Protein AF-A0A0C2Z797-F1 (afdb_monomer)

Secondary structure (DSSP, 8-state):
-----TTS--HHHHHHHHHHHHHHHHSTTHHHHHHHS-HHHHHHHHHHHHHHHHHHHHHHHHHHHHHHHHHHSPTT---SSPPPTT-GGG-GGGSHHHHHHHSBTTS-GGG-HHHHTTSSPPPTTS-BGGGBGGG---SS-TTSSBT--HHHHHHHIIIII-GGGGTSS---SS--HHHHTT--S--HHHHHHHHHHHHHHHSS--S--TT-TTT-HHHHHHHHHHHHH-STTHHHHHHHHHHHHHHH-TTTS------GGGSHHHHHHHHHHHHHHHHHHHS--

Mean predicted aligned error: 11.19 Å

Structure (mmCIF, N/CA/C/O backbone):
data_AF-A0A0C2Z797-F1
#
_entry.id   AF-A0A0C2Z797-F1
#
loop_
_atom_site.group_PDB
_atom_site.id
_atom_site.type_symbol
_atom_site.label_atom_id
_atom_site.label_alt_id
_atom_site.label_comp_id
_atom_site.label_asym_id
_atom_site.label_entity_id
_atom_site.label_seq_id
_atom_site.pdbx_PDB_ins_code
_atom_site.Cartn_x
_atom_site.Cartn_y
_atom_site.Cartn_z
_atom_site.occupancy
_atom_site.B_iso_or_equiv
_atom_site.auth_seq_id
_atom_site.auth_comp_id
_atom_site.auth_asym_id
_atom_site.auth_atom_id
_atom_site.pdbx_PDB_model_num
ATOM 1 N N . MET A 1 1 ? -29.830 16.946 15.073 1.00 46.41 1 MET A N 1
ATOM 2 C CA . MET A 1 1 ? -29.785 15.844 14.100 1.00 46.41 1 MET A CA 1
ATOM 3 C C . MET A 1 1 ? -30.522 16.341 12.873 1.00 46.41 1 MET A C 1
ATOM 5 O O . MET A 1 1 ? -31.741 16.266 12.821 1.00 46.41 1 MET A O 1
ATOM 9 N N . ALA A 1 2 ? -29.804 17.061 12.018 1.00 40.09 2 ALA A N 1
ATOM 10 C CA . ALA A 1 2 ? -30.310 17.389 10.697 1.00 40.09 2 ALA A CA 1
ATOM 11 C C . ALA A 1 2 ? -29.909 16.210 9.813 1.00 40.09 2 ALA A C 1
ATOM 13 O O . ALA A 1 2 ? -28.739 15.827 9.855 1.00 40.09 2 ALA A O 1
ATOM 14 N N . ASP A 1 3 ? -30.875 15.630 9.101 1.00 45.12 3 ASP A N 1
ATOM 15 C CA . ASP A 1 3 ? -30.611 14.851 7.893 1.00 45.12 3 ASP A CA 1
ATOM 16 C C . ASP A 1 3 ? -29.725 15.721 7.003 1.00 45.12 3 ASP A C 1
ATOM 18 O O . ASP A 1 3 ? -30.188 16.692 6.398 1.00 45.12 3 ASP A O 1
ATOM 22 N N . VAL A 1 4 ? -28.425 15.442 7.006 1.00 48.28 4 VAL A N 1
ATOM 23 C CA . VAL A 1 4 ? -27.585 15.840 5.889 1.00 48.28 4 VAL A CA 1
ATOM 24 C C . VAL A 1 4 ? -27.982 14.871 4.795 1.00 48.28 4 VAL A C 1
ATOM 26 O O . VAL A 1 4 ? -27.775 13.672 4.937 1.00 48.28 4 VAL A O 1
ATOM 29 N N . ASP A 1 5 ? -28.653 15.420 3.792 1.00 46.09 5 ASP A N 1
ATOM 30 C CA . ASP A 1 5 ? -29.079 14.772 2.559 1.00 46.09 5 ASP A CA 1
ATOM 31 C C . ASP A 1 5 ? -27.966 13.831 2.062 1.00 46.09 5 ASP A C 1
ATOM 33 O O . ASP A 1 5 ? -26.945 14.278 1.535 1.00 46.09 5 ASP A O 1
ATOM 37 N N . GLU A 1 6 ? -28.121 12.529 2.320 1.00 50.94 6 GLU A N 1
ATOM 38 C CA . GLU A 1 6 ? -27.112 11.489 2.051 1.00 50.94 6 GLU A CA 1
ATOM 39 C C . GLU A 1 6 ? -26.766 11.430 0.543 1.00 50.94 6 GLU A C 1
ATOM 41 O O . GLU A 1 6 ? -25.690 10.973 0.155 1.00 50.94 6 GLU A O 1
ATOM 46 N N . ASP A 1 7 ? -27.642 12.005 -0.291 1.00 55.50 7 ASP A N 1
ATOM 47 C CA . ASP A 1 7 ? -27.540 12.144 -1.747 1.00 55.50 7 ASP A CA 1
ATOM 48 C C . ASP A 1 7 ? -26.705 13.353 -2.238 1.00 55.50 7 ASP A C 1
ATOM 50 O O . ASP A 1 7 ? -26.481 13.484 -3.444 1.00 55.50 7 ASP A O 1
ATOM 54 N N . LEU A 1 8 ? -26.211 14.236 -1.354 1.00 60.31 8 LEU A N 1
ATOM 55 C CA . LEU A 1 8 ? -25.386 15.406 -1.733 1.00 60.31 8 LEU A CA 1
ATOM 56 C C . LEU A 1 8 ? -23.917 15.331 -1.289 1.00 60.31 8 LEU A C 1
ATOM 58 O O . LEU A 1 8 ? -23.136 16.219 -1.640 1.00 60.31 8 LEU A O 1
ATOM 62 N N . ALA A 1 9 ? -23.523 14.297 -0.544 1.00 71.12 9 ALA A N 1
ATOM 63 C CA . ALA A 1 9 ? -22.142 14.135 -0.100 1.00 71.12 9 ALA A CA 1
ATOM 64 C C . ALA A 1 9 ? -21.212 13.797 -1.278 1.00 71.12 9 ALA A C 1
ATOM 66 O O . ALA A 1 9 ? -21.486 12.912 -2.092 1.00 71.12 9 ALA A O 1
ATOM 67 N N . THR A 1 10 ? -20.075 14.484 -1.357 1.00 84.44 10 THR A N 1
ATOM 68 C CA . THR A 1 10 ? -19.009 14.150 -2.304 1.00 84.44 10 THR A CA 1
ATOM 69 C C . THR A 1 10 ? -18.420 12.770 -1.992 1.00 84.44 10 THR A C 1
ATOM 71 O O . THR A 1 10 ? -18.454 12.297 -0.855 1.00 84.44 10 THR A O 1
ATOM 74 N N . ALA A 1 11 ? -17.809 12.119 -2.988 1.00 79.44 11 ALA A N 1
ATOM 75 C CA . ALA A 1 11 ? -17.151 10.823 -2.785 1.00 79.44 11 ALA A CA 1
ATOM 76 C C . ALA A 1 11 ? -16.067 10.870 -1.685 1.00 79.44 11 ALA A C 1
ATOM 78 O O . ALA A 1 11 ? -15.845 9.882 -0.985 1.00 79.44 11 ALA A O 1
ATOM 79 N N . THR A 1 12 ? -15.411 12.022 -1.513 1.00 79.12 12 THR A N 1
ATOM 80 C CA . THR A 1 12 ? -14.436 12.251 -0.440 1.00 79.12 12 THR A CA 1
ATOM 81 C C . THR A 1 12 ? -15.107 12.269 0.928 1.00 79.12 12 THR A C 1
ATOM 83 O O . THR A 1 12 ? -14.683 11.529 1.809 1.00 79.12 12 THR A O 1
ATOM 86 N N . GLU A 1 13 ? -16.191 13.029 1.096 1.00 84.75 13 GLU A N 1
ATOM 87 C CA . GLU A 1 13 ? -16.933 13.094 2.365 1.00 84.75 13 GLU A CA 1
ATOM 88 C C . GLU A 1 13 ? -17.503 11.726 2.757 1.00 84.75 13 GLU A C 1
ATOM 90 O O . GLU A 1 13 ? -17.456 11.349 3.924 1.00 84.75 13 GLU A O 1
ATOM 95 N N . GLN A 1 14 ? -17.969 10.932 1.787 1.00 84.81 14 GLN A N 1
ATOM 96 C CA . GLN A 1 14 ? -18.425 9.560 2.036 1.00 84.81 14 GLN A CA 1
ATOM 97 C C . GLN A 1 14 ? -17.289 8.656 2.543 1.00 84.81 14 GLN A C 1
ATOM 99 O O . GLN A 1 14 ? -17.481 7.894 3.494 1.00 84.81 14 GLN A O 1
ATOM 104 N N . LYS A 1 15 ? -16.092 8.751 1.944 1.00 81.81 15 LYS A N 1
ATOM 105 C CA . LYS A 1 15 ? -14.901 8.013 2.401 1.00 81.81 15 LYS A CA 1
ATOM 106 C C . LYS A 1 15 ? -14.472 8.457 3.803 1.00 81.81 15 LYS A C 1
ATOM 108 O O . LYS A 1 15 ? -14.220 7.609 4.657 1.00 81.81 15 LYS A O 1
ATOM 113 N N . GLU A 1 16 ? -14.418 9.761 4.061 1.00 87.12 16 GLU A N 1
ATOM 114 C CA . GLU A 1 16 ? -14.073 10.316 5.375 1.00 87.12 16 GLU A CA 1
ATOM 115 C C . GLU A 1 16 ? -15.082 9.899 6.450 1.00 87.12 16 GLU A C 1
ATOM 117 O O . GLU A 1 16 ? -14.686 9.493 7.543 1.00 87.12 16 GLU A O 1
ATOM 122 N N . TYR A 1 17 ? -16.376 9.910 6.126 1.00 87.94 17 TYR A N 1
ATOM 123 C CA . TYR A 1 17 ? -17.440 9.459 7.019 1.00 87.94 17 TYR A CA 1
ATOM 124 C C . TYR A 1 17 ? -17.333 7.965 7.347 1.00 87.94 17 TYR A C 1
ATOM 126 O O . TYR A 1 17 ? -17.492 7.575 8.504 1.00 87.94 17 TYR A O 1
ATOM 134 N N . ALA A 1 18 ? -17.000 7.125 6.362 1.00 88.44 18 ALA A N 1
ATOM 135 C CA . ALA A 1 18 ? -16.754 5.703 6.591 1.00 88.44 18 ALA A CA 1
ATOM 136 C C . ALA A 1 18 ? -15.556 5.478 7.531 1.00 88.44 18 ALA A C 1
ATOM 138 O O . ALA A 1 18 ? -15.654 4.710 8.487 1.00 88.44 18 ALA A O 1
ATOM 139 N N . VAL A 1 19 ? -14.445 6.195 7.317 1.00 88.56 19 VAL A N 1
ATOM 140 C CA . VAL A 1 19 ? -13.272 6.142 8.210 1.00 88.56 19 VAL A CA 1
ATOM 141 C C . VAL A 1 19 ? -13.625 6.632 9.616 1.00 88.56 19 VAL A C 1
ATOM 143 O O . VAL A 1 19 ? -13.210 6.021 10.602 1.00 88.56 19 VAL A O 1
ATOM 146 N N . PHE A 1 20 ? -14.408 7.705 9.727 1.00 90.31 20 PHE A N 1
ATOM 147 C CA . PHE A 1 20 ? -14.880 8.228 11.005 1.00 90.31 20 PHE A CA 1
ATOM 148 C C . PHE A 1 20 ? -15.710 7.192 11.771 1.00 90.31 20 PHE A C 1
ATOM 150 O O . PHE A 1 20 ? -15.456 6.958 12.951 1.00 90.31 20 PHE A O 1
ATOM 157 N N . HIS A 1 21 ? -16.637 6.505 11.101 1.00 90.50 21 HIS A N 1
ATOM 158 C CA . HIS A 1 21 ? -17.413 5.422 11.710 1.00 90.50 21 HIS A CA 1
ATOM 159 C C . HIS A 1 21 ? -16.544 4.266 12.192 1.00 90.50 21 HIS A C 1
ATOM 161 O O . HIS A 1 21 ? -16.739 3.776 13.304 1.00 90.50 21 HIS A O 1
ATOM 167 N N . GLU A 1 22 ? -15.554 3.843 11.411 1.00 90.06 22 GLU A N 1
ATOM 168 C CA . GLU A 1 22 ? -14.602 2.818 11.853 1.00 90.06 22 GLU A CA 1
ATOM 169 C C . GLU A 1 22 ? -13.815 3.271 13.098 1.00 90.06 22 GLU A C 1
ATOM 171 O O . GLU A 1 22 ? -13.616 2.490 14.030 1.00 90.06 22 GLU A O 1
ATOM 176 N N . LEU A 1 23 ? -13.427 4.550 13.182 1.00 90.06 23 LEU A N 1
ATOM 177 C CA . LEU A 1 23 ? -12.781 5.109 14.377 1.00 90.06 23 LEU A CA 1
ATOM 178 C C . LEU A 1 23 ? -13.689 5.059 15.611 1.00 90.06 23 LEU A C 1
ATOM 180 O O . LEU A 1 23 ? -13.212 4.709 16.694 1.00 90.06 23 LEU A O 1
ATOM 184 N N . LEU A 1 24 ? -14.983 5.361 15.461 1.00 91.56 24 LEU A N 1
ATOM 185 C CA . LEU A 1 24 ? -15.955 5.258 16.554 1.00 91.56 24 LEU A CA 1
ATOM 186 C C . LEU A 1 24 ? -16.106 3.814 17.053 1.00 91.56 24 LEU A C 1
ATOM 188 O O . LEU A 1 24 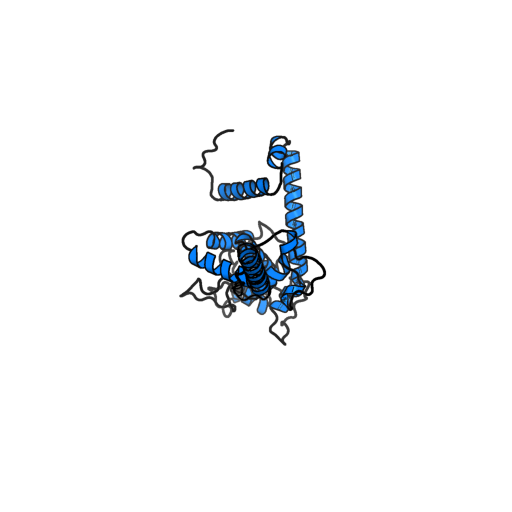? -16.171 3.588 18.262 1.00 91.56 24 LEU A O 1
ATOM 192 N N . HIS A 1 25 ? -16.106 2.834 16.145 1.00 89.50 25 HIS A N 1
ATOM 193 C CA . HIS A 1 25 ? -16.149 1.416 16.512 1.00 89.50 25 HIS A CA 1
ATOM 194 C C . HIS A 1 25 ? -14.871 0.958 17.227 1.00 89.50 25 HIS A C 1
ATOM 196 O O . HIS A 1 25 ? -14.938 0.172 18.174 1.00 89.50 25 HIS A O 1
ATOM 202 N N . MET A 1 26 ? -13.705 1.446 16.796 1.00 87.56 26 MET A N 1
ATOM 203 C CA . MET A 1 26 ? -12.414 1.074 17.380 1.00 87.56 26 MET A CA 1
ATOM 204 C C . MET A 1 26 ? -12.147 1.715 18.747 1.00 87.56 26 MET A C 1
ATOM 206 O O . MET A 1 26 ? -11.407 1.136 19.545 1.00 87.56 26 MET A O 1
ATOM 210 N N . ILE A 1 27 ? -12.705 2.899 19.023 1.00 89.25 27 ILE A N 1
ATOM 211 C CA . ILE A 1 27 ? -12.429 3.676 20.238 1.00 89.25 27 ILE A CA 1
ATOM 212 C C . ILE A 1 27 ? -13.723 3.820 21.059 1.00 89.25 27 ILE A C 1
ATOM 214 O O . ILE A 1 27 ? -14.493 4.763 20.856 1.00 89.25 27 ILE A O 1
ATOM 218 N N . PRO A 1 28 ? -13.970 2.916 22.030 1.00 90.38 28 PRO A N 1
ATOM 219 C CA . PRO A 1 28 ? -15.170 2.964 22.856 1.00 90.38 28 PRO A CA 1
ATOM 220 C C . PRO A 1 28 ? -15.334 4.311 23.566 1.00 90.38 28 PRO A C 1
ATOM 222 O O . PRO A 1 28 ? -14.430 4.778 24.257 1.00 90.38 28 PRO A O 1
ATOM 225 N N . GLY A 1 29 ? -16.513 4.919 23.422 1.00 89.31 29 GLY A N 1
ATOM 226 C CA . GLY A 1 29 ? -16.842 6.201 24.049 1.00 89.31 29 GLY A CA 1
ATOM 227 C C . GLY A 1 29 ? -16.330 7.437 23.306 1.00 89.31 29 GLY A C 1
ATOM 228 O O . GLY A 1 29 ? -16.619 8.545 23.755 1.00 89.31 29 GLY A O 1
ATOM 229 N N . LEU A 1 30 ? -15.637 7.278 22.169 1.00 91.31 30 LEU A N 1
ATOM 230 C CA . LEU A 1 30 ? -15.170 8.406 21.357 1.00 91.31 30 LEU A CA 1
ATOM 231 C C . LEU A 1 30 ? -16.328 9.297 20.901 1.00 91.31 30 LEU A C 1
ATOM 233 O O . LEU A 1 30 ? -16.229 10.511 21.012 1.00 91.31 30 LEU A O 1
ATOM 237 N N . GLU A 1 31 ? -17.441 8.710 20.460 1.00 91.56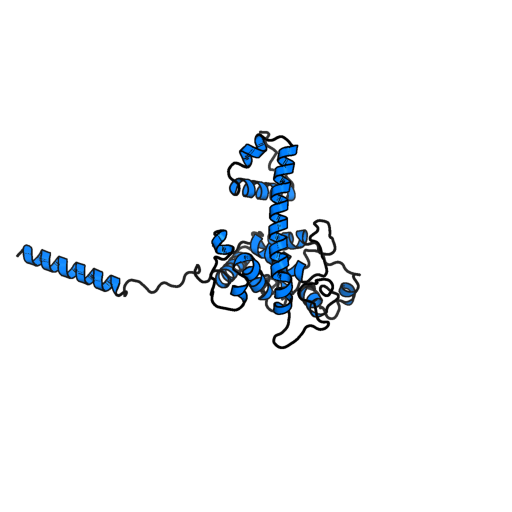 31 GLU A N 1
ATOM 238 C CA . GLU A 1 31 ? -18.614 9.465 20.005 1.00 91.56 31 GLU A CA 1
ATOM 239 C C . GLU A 1 31 ? -19.172 10.368 21.112 1.00 91.56 31 GLU A C 1
ATOM 241 O O . GLU A 1 31 ? -19.315 11.575 20.932 1.00 91.56 31 GLU A O 1
ATOM 246 N N . ALA A 1 32 ? -19.423 9.798 22.295 1.00 90.44 32 ALA A N 1
ATOM 247 C CA . ALA A 1 32 ? -19.921 10.549 23.444 1.00 90.44 32 ALA A CA 1
ATOM 248 C C . ALA A 1 32 ? -18.936 11.643 23.881 1.00 90.44 32 ALA A C 1
ATOM 250 O O . ALA A 1 32 ? -19.356 12.720 24.304 1.00 90.44 32 ALA A O 1
ATOM 251 N N . TRP A 1 33 ? -17.633 11.375 23.760 1.00 88.50 33 TRP A N 1
ATOM 252 C CA . TRP A 1 33 ? -16.598 12.348 24.074 1.00 88.50 33 TRP A CA 1
ATOM 253 C C . TRP A 1 33 ? -16.607 13.510 23.079 1.00 88.50 33 TRP A C 1
ATOM 255 O O . TRP A 1 33 ? -16.701 14.654 23.506 1.00 88.50 33 TRP A O 1
ATOM 265 N N . LEU A 1 34 ? -16.624 13.228 21.773 1.00 91.94 34 LEU A N 1
ATOM 266 C CA . LEU A 1 34 ? -16.689 14.244 20.719 1.00 91.94 34 LEU A CA 1
ATOM 267 C C . LEU A 1 34 ? -17.944 15.115 20.842 1.00 91.94 34 LEU A C 1
ATOM 269 O O . LEU A 1 34 ? -17.850 16.337 20.782 1.00 91.94 34 LEU A O 1
ATOM 273 N N . MET A 1 35 ? -19.104 14.501 21.087 1.00 90.25 35 MET A N 1
ATOM 274 C CA . MET A 1 35 ? -20.382 15.210 21.216 1.00 90.25 35 MET A CA 1
ATOM 275 C C . MET A 1 35 ? -20.473 16.079 22.481 1.00 90.25 35 MET A C 1
ATOM 277 O O . MET A 1 35 ? -21.253 17.030 22.516 1.00 90.25 35 MET A O 1
ATOM 281 N N . GLY A 1 36 ? -19.706 15.751 23.525 1.00 89.25 36 GLY A N 1
ATOM 282 C CA . GLY A 1 36 ? -19.632 16.514 24.776 1.00 89.25 36 GLY A CA 1
ATOM 283 C C . GLY A 1 36 ? -18.455 17.493 24.859 1.00 89.25 36 GLY A C 1
ATOM 284 O O . GLY A 1 36 ? -18.345 18.222 25.848 1.00 89.25 36 GLY A O 1
ATOM 285 N N . SER A 1 37 ? -17.569 17.503 23.862 1.00 89.75 37 SER A N 1
ATOM 286 C CA . SER A 1 37 ? -16.327 18.275 23.856 1.00 89.75 37 SER A CA 1
ATOM 287 C C . SER A 1 37 ? -16.480 19.644 23.188 1.00 89.75 37 SER A C 1
ATOM 289 O O . SER A 1 37 ? -17.294 19.854 22.295 1.00 89.75 37 SER A O 1
ATOM 291 N N . LEU A 1 38 ? -15.651 20.596 23.623 1.00 90.00 38 LEU A N 1
ATOM 292 C CA . LEU A 1 38 ? -15.450 21.869 22.925 1.00 90.00 38 LEU A CA 1
ATOM 293 C C . LEU A 1 38 ? -14.568 21.662 21.685 1.00 90.00 38 LEU A C 1
ATOM 295 O O . LEU A 1 38 ? -13.773 20.725 21.647 1.00 90.00 38 LEU A O 1
ATOM 299 N N . GLU A 1 39 ? -14.638 22.580 20.721 1.00 88.94 39 GLU A N 1
ATOM 300 C CA . GLU A 1 39 ? -13.865 22.520 19.468 1.00 88.94 39 GLU A CA 1
ATOM 301 C C . GLU A 1 39 ? -12.356 22.313 19.702 1.00 88.94 39 GLU A C 1
ATOM 303 O O . GLU A 1 39 ? -11.751 21.428 19.105 1.00 88.94 39 GLU A O 1
ATOM 308 N N . GLU A 1 40 ? -11.760 23.027 20.663 1.00 90.50 40 GLU A N 1
ATOM 309 C CA . GLU A 1 40 ? -10.344 22.860 21.035 1.00 90.50 40 GLU A CA 1
ATOM 310 C C . GLU A 1 40 ? -10.019 21.436 21.524 1.00 90.50 40 GLU A C 1
ATOM 312 O O . GLU A 1 40 ? -8.954 20.894 21.239 1.00 90.50 40 GLU A O 1
ATOM 317 N N . GLN A 1 41 ? -10.942 20.789 22.241 1.00 89.31 41 GLN A N 1
ATOM 318 C CA . GLN A 1 41 ? -10.750 19.409 22.689 1.00 89.31 41 GLN A CA 1
ATOM 319 C C . GLN A 1 41 ? -10.851 18.420 21.527 1.00 89.31 41 GLN A C 1
ATOM 321 O O . GLN A 1 41 ? -10.100 17.449 21.506 1.00 89.31 41 GLN A O 1
ATOM 326 N N . VAL A 1 42 ? -11.726 18.677 20.550 1.00 91.06 42 VAL A N 1
ATOM 327 C CA . VAL A 1 42 ? -11.821 17.865 19.328 1.00 91.06 42 VAL A CA 1
ATOM 328 C C . VAL A 1 42 ? -10.518 17.946 18.531 1.00 91.06 42 VAL A C 1
ATOM 330 O O . VAL A 1 42 ? -9.992 16.908 18.130 1.00 91.06 42 VAL A O 1
ATOM 333 N N . VAL A 1 43 ? -9.943 19.145 18.384 1.00 91.88 43 VAL A N 1
ATOM 334 C CA . VAL A 1 43 ? -8.625 19.335 17.749 1.00 91.88 43 VAL A CA 1
ATOM 335 C C . VAL A 1 43 ? -7.543 18.557 18.498 1.00 91.88 43 VAL A C 1
ATOM 337 O O . VAL A 1 43 ? -6.798 17.799 17.882 1.00 91.88 43 VAL A O 1
ATOM 340 N N . ASN A 1 44 ? -7.512 18.644 19.831 1.00 91.31 44 ASN A N 1
ATOM 341 C CA . ASN A 1 44 ? -6.557 17.883 20.642 1.00 91.31 44 ASN A CA 1
ATOM 342 C C . ASN A 1 44 ? -6.698 16.359 20.455 1.00 91.31 44 ASN A C 1
ATOM 344 O O . ASN A 1 44 ? -5.696 15.645 20.416 1.00 91.31 44 ASN A O 1
ATOM 348 N N . ILE A 1 45 ? -7.923 15.838 20.332 1.00 89.69 45 ILE A N 1
ATOM 349 C CA . ILE A 1 45 ? -8.164 14.412 20.056 1.00 89.69 45 ILE A CA 1
ATOM 350 C C . ILE A 1 45 ? -7.628 14.040 18.668 1.00 89.69 45 ILE A C 1
ATOM 352 O O . ILE A 1 45 ? -6.935 13.027 18.535 1.00 89.69 45 ILE A O 1
ATOM 356 N N . ALA A 1 46 ? -7.903 14.861 17.653 1.00 90.69 46 ALA A N 1
ATOM 357 C CA . ALA A 1 46 ? -7.406 14.643 16.298 1.00 90.69 46 ALA A CA 1
ATOM 358 C C . ALA A 1 46 ? -5.866 14.628 16.262 1.00 90.69 46 ALA A C 1
ATOM 360 O O . ALA A 1 46 ? -5.272 13.715 15.686 1.00 90.69 46 ALA A O 1
ATOM 361 N N . ASP A 1 47 ? -5.220 15.559 16.969 1.00 92.25 47 ASP A N 1
ATOM 362 C CA . ASP A 1 47 ? -3.762 15.622 17.100 1.00 92.25 47 ASP A CA 1
ATOM 363 C C . ASP A 1 47 ? -3.189 14.369 17.769 1.00 92.25 47 ASP A C 1
ATOM 365 O O . ASP A 1 47 ? -2.171 13.832 17.328 1.00 92.25 47 ASP A O 1
ATOM 369 N N . LEU A 1 48 ? -3.834 13.854 18.820 1.00 91.94 48 LEU A N 1
ATOM 370 C CA . LEU A 1 48 ? -3.407 12.617 19.479 1.00 91.94 48 LEU A CA 1
ATOM 371 C C . LEU A 1 48 ? -3.492 11.407 18.539 1.00 91.94 48 LEU A C 1
ATOM 373 O O . LEU A 1 48 ? -2.546 10.614 18.484 1.00 91.94 48 LEU A O 1
ATOM 377 N N . ILE A 1 49 ? -4.577 11.284 17.769 1.00 90.50 49 ILE A N 1
ATOM 378 C CA . ILE A 1 49 ? -4.738 10.224 16.761 1.00 90.50 49 ILE A CA 1
ATOM 379 C C . ILE A 1 49 ? -3.650 10.354 15.692 1.00 90.50 49 ILE A C 1
ATOM 381 O O . ILE A 1 49 ? -2.938 9.387 15.406 1.00 90.50 49 ILE A O 1
ATOM 385 N N . GLN A 1 50 ? -3.458 11.558 15.150 1.00 90.12 50 GLN A N 1
ATOM 386 C CA . GLN A 1 50 ? -2.469 11.818 14.109 1.00 90.12 50 GLN A CA 1
ATOM 387 C C . GLN A 1 50 ? -1.041 11.538 14.594 1.00 90.12 50 GLN A C 1
ATOM 389 O O . GLN A 1 50 ? -0.245 10.942 13.864 1.00 90.12 50 GLN A O 1
AT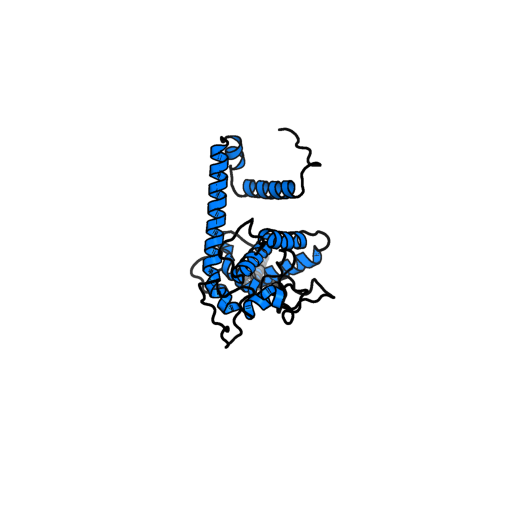OM 394 N N . ASN A 1 51 ? -0.717 11.896 15.838 1.00 91.69 51 ASN A N 1
ATOM 395 C CA . ASN A 1 51 ? 0.567 11.587 16.463 1.00 91.69 51 ASN A CA 1
ATOM 396 C C . ASN A 1 51 ? 0.791 10.075 16.595 1.00 91.69 51 ASN A C 1
ATOM 398 O O . ASN A 1 51 ? 1.885 9.593 16.292 1.00 91.69 51 ASN A O 1
ATOM 402 N N . GLY A 1 52 ? -0.239 9.317 16.980 1.00 91.00 52 GLY A N 1
ATOM 403 C CA . GLY A 1 52 ? -0.191 7.855 17.018 1.00 91.00 52 GLY A CA 1
ATOM 404 C C . GLY A 1 52 ? 0.063 7.240 15.638 1.00 91.00 52 GLY A C 1
ATOM 405 O O . GLY A 1 52 ? 0.982 6.434 15.478 1.00 91.00 52 GLY A O 1
ATOM 406 N N . VAL A 1 53 ? -0.691 7.677 14.622 1.00 89.25 53 VAL A N 1
ATOM 407 C CA . VAL A 1 53 ? -0.534 7.235 13.223 1.00 89.25 53 VAL A CA 1
ATOM 408 C C . VAL A 1 53 ? 0.869 7.549 12.699 1.00 89.25 53 VAL A C 1
ATOM 410 O O . VAL A 1 53 ? 1.526 6.685 12.110 1.00 89.25 53 VAL A O 1
ATOM 413 N N . ASN A 1 54 ? 1.358 8.766 12.946 1.00 89.06 54 ASN A N 1
ATOM 414 C CA . ASN A 1 54 ? 2.697 9.195 12.547 1.00 89.06 54 ASN A CA 1
ATOM 415 C C . ASN A 1 54 ? 3.782 8.370 13.248 1.00 89.06 54 ASN A C 1
ATOM 417 O O . ASN A 1 54 ? 4.732 7.938 12.594 1.00 89.06 54 ASN A O 1
ATOM 421 N N . GLY A 1 55 ? 3.624 8.108 14.547 1.00 90.94 55 GLY A N 1
ATOM 422 C CA . GLY A 1 55 ? 4.537 7.280 15.331 1.00 90.94 55 GLY A CA 1
ATOM 423 C C . GLY A 1 55 ? 4.632 5.850 14.798 1.00 90.94 55 GLY A C 1
ATOM 424 O O . GLY A 1 55 ? 5.733 5.375 14.519 1.00 90.94 55 GLY A O 1
ATOM 425 N N . ALA A 1 56 ? 3.491 5.194 14.573 1.00 89.94 56 ALA A N 1
ATOM 426 C CA . ALA A 1 56 ? 3.442 3.838 14.022 1.00 89.94 56 ALA A CA 1
ATOM 427 C C . ALA A 1 56 ? 4.075 3.765 12.622 1.00 89.94 56 ALA A C 1
ATOM 429 O O . ALA A 1 56 ? 4.885 2.883 12.331 1.00 89.94 56 ALA A O 1
ATOM 430 N N . ARG A 1 57 ? 3.768 4.739 11.756 1.00 89.81 57 ARG A N 1
ATOM 431 C CA . ARG A 1 57 ? 4.353 4.831 10.412 1.00 89.81 57 ARG A CA 1
ATOM 432 C C . ARG A 1 57 ? 5.866 5.034 10.455 1.00 89.81 57 ARG A C 1
ATOM 434 O O . ARG A 1 57 ? 6.587 4.399 9.684 1.00 89.81 57 ARG A O 1
ATOM 441 N N . ALA A 1 58 ? 6.345 5.913 11.334 1.00 89.06 58 ALA A N 1
ATOM 442 C CA . ALA A 1 58 ? 7.766 6.194 11.490 1.00 89.06 58 ALA A CA 1
ATOM 443 C C . ALA A 1 58 ? 8.535 4.963 11.987 1.00 89.06 58 ALA A C 1
ATOM 445 O O . ALA A 1 58 ? 9.624 4.693 11.474 1.00 89.06 58 ALA A O 1
ATOM 446 N N . ASP A 1 59 ? 7.968 4.197 12.924 1.00 89.94 59 ASP A N 1
ATOM 447 C CA . ASP A 1 59 ? 8.567 2.953 13.418 1.00 89.94 59 ASP A CA 1
ATOM 448 C C . ASP A 1 59 ? 8.667 1.891 12.311 1.00 89.94 59 ASP A C 1
ATOM 450 O O . ASP A 1 59 ? 9.759 1.387 12.037 1.00 89.94 59 ASP A O 1
ATOM 454 N N . ASN A 1 60 ? 7.574 1.665 11.571 1.00 91.25 60 ASN A N 1
ATOM 455 C CA . ASN A 1 60 ? 7.548 0.762 10.413 1.00 91.25 60 ASN A CA 1
ATOM 456 C C . ASN A 1 60 ? 8.594 1.156 9.360 1.00 91.25 60 ASN A C 1
ATOM 458 O O . ASN A 1 60 ? 9.409 0.336 8.931 1.00 91.25 60 ASN A O 1
ATOM 462 N N . THR A 1 61 ? 8.628 2.443 8.996 1.00 89.44 61 THR A N 1
ATOM 463 C CA . THR A 1 61 ? 9.607 2.982 8.042 1.00 89.44 61 THR A CA 1
ATOM 464 C C . THR A 1 61 ? 11.030 2.733 8.540 1.00 89.44 61 THR A C 1
ATOM 466 O O . THR A 1 61 ? 11.894 2.291 7.784 1.00 89.44 61 THR A O 1
ATOM 469 N N . LYS A 1 62 ? 11.302 3.017 9.819 1.00 89.19 62 LYS A N 1
ATOM 470 C CA . LYS A 1 62 ? 12.628 2.863 10.424 1.00 89.19 62 LYS A CA 1
ATOM 471 C C . LYS A 1 62 ? 13.094 1.407 10.409 1.00 89.19 62 LYS A C 1
ATOM 473 O O . LYS A 1 62 ? 14.249 1.177 10.062 1.00 89.19 62 LYS A O 1
ATOM 478 N N . GLY A 1 63 ? 12.225 0.453 10.747 1.00 87.38 63 GLY A N 1
ATOM 479 C CA . GLY A 1 63 ? 12.551 -0.977 10.721 1.00 87.38 63 GLY A CA 1
ATOM 480 C C . GLY A 1 63 ? 12.895 -1.481 9.316 1.00 87.38 63 GLY A C 1
ATOM 481 O O . GLY A 1 63 ? 13.869 -2.211 9.128 1.00 87.38 63 GLY A O 1
ATOM 482 N N . MET A 1 64 ? 12.152 -1.018 8.310 1.00 90.31 64 MET A N 1
ATOM 483 C CA . MET A 1 64 ? 12.297 -1.495 6.935 1.00 90.31 64 MET A CA 1
ATOM 484 C C . MET A 1 64 ? 13.432 -0.836 6.140 1.00 90.31 64 MET A C 1
ATOM 486 O O . MET A 1 64 ? 13.883 -1.428 5.161 1.00 90.31 64 MET A O 1
ATOM 490 N N . LYS A 1 65 ? 13.912 0.357 6.528 1.00 88.25 65 LYS A N 1
ATOM 491 C CA . LYS A 1 65 ? 14.938 1.121 5.781 1.00 88.25 65 LYS A CA 1
ATOM 492 C C . LYS A 1 65 ? 16.166 0.296 5.396 1.00 88.25 65 LYS A C 1
ATOM 494 O O . LYS A 1 65 ? 16.616 0.391 4.260 1.00 88.25 65 LYS A O 1
ATOM 499 N N . ALA A 1 66 ? 16.676 -0.519 6.317 1.00 86.75 66 ALA A N 1
ATOM 500 C CA . ALA A 1 66 ? 17.821 -1.377 6.033 1.00 86.75 66 ALA A CA 1
ATOM 501 C C . ALA A 1 66 ? 17.412 -2.646 5.280 1.00 86.75 66 ALA A C 1
ATOM 503 O O . ALA A 1 66 ? 18.031 -3.000 4.280 1.00 86.75 66 ALA A O 1
ATOM 504 N N . ALA A 1 67 ? 16.330 -3.288 5.725 1.00 90.06 67 ALA A N 1
ATOM 505 C CA . ALA A 1 67 ? 15.881 -4.564 5.184 1.00 90.06 67 ALA A CA 1
ATOM 506 C C . ALA A 1 67 ? 15.473 -4.475 3.703 1.00 90.06 67 ALA A C 1
ATOM 508 O O . ALA A 1 67 ? 15.729 -5.401 2.939 1.00 90.06 67 ALA A O 1
ATOM 509 N N . VAL A 1 68 ? 14.890 -3.352 3.271 1.00 91.75 68 VAL A N 1
ATOM 510 C CA . VAL A 1 68 ? 14.482 -3.158 1.872 1.00 91.75 68 VAL A CA 1
ATOM 511 C C . VAL A 1 68 ? 15.674 -3.207 0.917 1.00 91.75 68 VAL A C 1
ATOM 513 O O . VAL A 1 68 ? 15.542 -3.756 -0.173 1.00 91.75 68 VAL A O 1
ATOM 516 N N . ILE A 1 69 ? 16.842 -2.698 1.330 1.00 90.94 69 ILE A N 1
ATOM 517 C CA . ILE A 1 69 ? 18.065 -2.733 0.521 1.00 90.94 69 ILE A CA 1
ATOM 518 C C . ILE A 1 69 ? 18.516 -4.178 0.325 1.00 90.94 69 ILE A C 1
ATOM 520 O O . ILE A 1 69 ? 18.826 -4.571 -0.800 1.00 90.94 69 ILE A O 1
ATOM 524 N N . ASP A 1 70 ? 18.454 -4.994 1.376 1.00 89.31 70 ASP A N 1
ATOM 525 C CA . ASP A 1 70 ? 18.762 -6.421 1.286 1.00 89.31 70 ASP A CA 1
ATOM 526 C C . ASP A 1 70 ? 17.776 -7.148 0.359 1.00 89.31 70 ASP A C 1
ATOM 528 O O . ASP A 1 70 ? 18.193 -7.944 -0.481 1.00 89.31 70 ASP A O 1
ATOM 532 N N . TRP A 1 71 ? 16.475 -6.847 0.449 1.00 91.94 71 TRP A N 1
ATOM 533 C CA . TRP A 1 71 ? 15.441 -7.495 -0.371 1.00 91.94 71 TRP A CA 1
ATOM 534 C C . TRP A 1 71 ? 15.550 -7.165 -1.859 1.00 91.94 71 TRP A C 1
ATOM 536 O O . TRP A 1 71 ? 15.280 -8.023 -2.700 1.00 91.94 71 TRP A O 1
ATOM 546 N N . ILE A 1 72 ? 15.937 -5.934 -2.204 1.00 92.31 72 ILE A N 1
ATOM 547 C CA . ILE A 1 72 ? 16.102 -5.538 -3.607 1.00 92.31 72 ILE A CA 1
ATOM 548 C C . ILE A 1 72 ? 17.468 -5.921 -4.173 1.00 92.31 72 ILE A C 1
ATOM 550 O O . ILE A 1 72 ? 17.621 -5.900 -5.398 1.00 92.31 72 ILE A O 1
ATOM 554 N N . THR A 1 73 ? 18.447 -6.260 -3.332 1.00 91.00 73 THR A N 1
ATOM 555 C CA . THR A 1 73 ? 19.783 -6.668 -3.771 1.00 91.00 73 THR A CA 1
ATOM 556 C C . THR A 1 73 ? 19.739 -8.097 -4.321 1.00 91.00 73 THR A C 1
ATOM 558 O O . THR A 1 73 ? 19.354 -9.024 -3.607 1.00 91.00 73 THR A O 1
ATOM 561 N N . PRO A 1 74 ? 20.120 -8.327 -5.594 1.00 86.88 74 PRO A N 1
ATOM 562 C CA . PRO A 1 74 ? 20.175 -9.677 -6.142 1.00 86.88 74 PRO A CA 1
ATOM 563 C C . PRO A 1 74 ? 21.120 -10.576 -5.336 1.00 86.88 74 PRO A C 1
ATOM 565 O O . PRO A 1 74 ? 22.175 -10.142 -4.875 1.00 86.88 74 PRO A O 1
ATOM 568 N N . LYS A 1 75 ? 20.757 -11.855 -5.184 1.00 84.75 75 LYS A N 1
ATOM 569 C CA . LYS A 1 75 ? 21.528 -12.811 -4.376 1.00 84.75 75 LYS A CA 1
ATOM 570 C C . LYS A 1 75 ? 22.984 -12.887 -4.847 1.00 84.75 75 LYS A C 1
ATOM 572 O O . LYS A 1 75 ? 23.247 -13.155 -6.016 1.00 84.75 75 LYS A O 1
ATOM 577 N N . GLY A 1 76 ? 23.915 -12.685 -3.914 1.00 81.12 76 GLY A N 1
ATOM 578 C CA . GLY A 1 76 ? 25.356 -12.733 -4.182 1.00 81.12 76 GLY A CA 1
ATOM 579 C C . GLY A 1 76 ? 25.916 -11.509 -4.913 1.00 81.12 76 GLY A C 1
ATOM 580 O O . GLY A 1 76 ? 27.072 -11.542 -5.326 1.00 81.12 76 GLY A O 1
ATOM 581 N N . GLN A 1 77 ? 25.127 -10.446 -5.082 1.00 86.69 77 GLN A N 1
ATOM 582 C CA . GLN A 1 77 ? 25.559 -9.189 -5.692 1.00 86.69 77 GLN A CA 1
ATOM 583 C C . GLN A 1 77 ? 25.514 -8.040 -4.679 1.00 86.69 77 GLN A C 1
ATOM 585 O O . GLN A 1 77 ? 25.004 -8.184 -3.570 1.00 86.69 77 GLN A O 1
ATOM 590 N N . SER A 1 78 ? 26.051 -6.890 -5.077 1.00 85.31 78 SER A N 1
ATOM 591 C CA . SER A 1 78 ? 25.898 -5.615 -4.381 1.00 85.31 78 SER A CA 1
ATOM 592 C C . SER A 1 78 ? 25.256 -4.590 -5.313 1.00 85.31 78 SER A C 1
ATOM 594 O O . SER A 1 78 ? 25.364 -4.684 -6.539 1.00 85.31 78 SER A O 1
ATOM 596 N N . LEU A 1 79 ? 24.567 -3.606 -4.736 1.00 87.19 79 LEU A N 1
ATOM 597 C CA . LEU A 1 79 ? 24.047 -2.477 -5.503 1.00 87.19 79 LEU A CA 1
ATOM 598 C C . LEU A 1 79 ? 25.190 -1.543 -5.905 1.00 87.19 79 LEU A C 1
ATOM 600 O O . LEU A 1 79 ? 26.107 -1.292 -5.120 1.00 87.19 79 LEU A O 1
ATOM 604 N N . ASN A 1 80 ? 25.123 -1.032 -7.133 1.00 82.00 80 ASN A N 1
ATOM 605 C CA . ASN A 1 80 ? 26.081 -0.072 -7.660 1.00 82.00 80 ASN A CA 1
ATOM 606 C C . ASN A 1 80 ? 25.330 1.141 -8.246 1.00 82.00 80 ASN A C 1
ATOM 608 O O . ASN A 1 80 ? 24.591 0.956 -9.222 1.00 82.00 80 ASN A O 1
ATOM 612 N N . PRO A 1 81 ? 25.519 2.359 -7.700 1.00 85.56 81 PRO A N 1
ATOM 613 C CA . PRO A 1 81 ? 26.342 2.683 -6.525 1.00 85.56 81 PRO A CA 1
ATOM 614 C C . PRO A 1 81 ? 25.794 2.072 -5.224 1.00 85.56 81 PRO A C 1
ATOM 616 O O . PRO 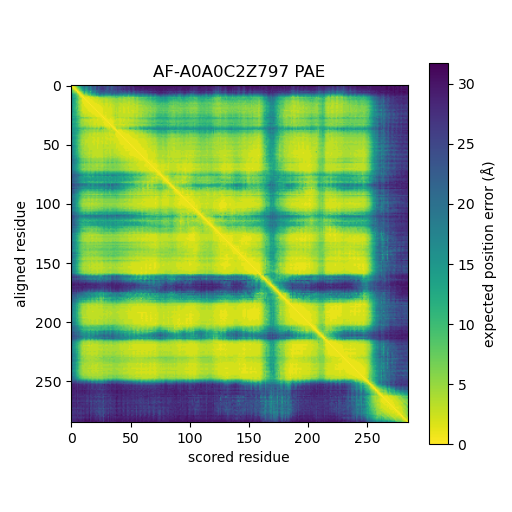A 1 81 ? 24.609 1.787 -5.108 1.00 85.56 81 PRO A O 1
ATOM 619 N N . HIS A 1 82 ? 26.658 1.856 -4.231 1.00 84.88 82 HIS A N 1
ATOM 620 C CA . HIS A 1 82 ? 26.230 1.277 -2.956 1.00 84.88 82 HIS A CA 1
ATOM 621 C C . HIS A 1 82 ? 25.230 2.200 -2.240 1.00 84.88 82 HIS A C 1
ATOM 623 O O . HIS A 1 82 ? 25.557 3.345 -1.918 1.00 84.88 82 HIS A O 1
ATOM 629 N N . ILE A 1 83 ? 24.039 1.685 -1.928 1.00 82.81 83 ILE A N 1
ATOM 630 C CA . ILE A 1 83 ? 23.043 2.397 -1.124 1.00 82.81 83 ILE A CA 1
ATOM 631 C C . ILE A 1 83 ? 23.293 2.087 0.351 1.00 82.81 83 ILE A C 1
ATOM 633 O O . ILE A 1 83 ? 23.242 0.937 0.778 1.00 82.81 83 ILE A O 1
ATOM 637 N N . LEU A 1 84 ? 23.560 3.118 1.152 1.00 77.50 84 LEU A N 1
ATOM 638 C CA . LEU A 1 84 ? 23.671 2.968 2.602 1.00 77.50 84 LEU A CA 1
ATOM 639 C C . LEU A 1 84 ? 22.301 2.610 3.194 1.00 77.50 84 LEU A C 1
ATOM 641 O O . LEU A 1 84 ? 21.350 3.373 3.051 1.00 77.50 84 LEU A O 1
ATOM 645 N N . CYS A 1 85 ? 22.232 1.509 3.945 1.00 71.06 85 CYS A N 1
ATOM 646 C CA . CYS A 1 85 ? 21.007 0.921 4.510 1.00 71.06 85 CYS A CA 1
ATOM 647 C C . CYS A 1 85 ? 20.142 1.864 5.379 1.00 71.06 85 CYS A C 1
ATOM 649 O O . CYS A 1 85 ? 19.015 1.529 5.712 1.00 71.06 85 CYS A O 1
ATOM 651 N N . ASN A 1 86 ? 20.639 3.045 5.759 1.00 73.56 86 ASN A N 1
ATOM 652 C CA . ASN A 1 86 ? 19.913 4.011 6.592 1.00 73.56 86 ASN A CA 1
ATOM 653 C C . ASN A 1 86 ? 19.644 5.357 5.895 1.00 73.56 86 ASN A C 1
ATOM 655 O O . ASN A 1 86 ? 19.058 6.253 6.506 1.00 73.56 86 ASN A O 1
ATOM 659 N N . VAL A 1 87 ? 20.061 5.518 4.634 1.00 78.38 87 VAL A N 1
ATOM 660 C CA . VAL A 1 87 ? 19.989 6.787 3.898 1.00 78.38 87 VAL A CA 1
ATOM 661 C C . VAL A 1 87 ? 19.275 6.583 2.561 1.00 78.38 87 VAL A C 1
ATOM 663 O O . VAL A 1 87 ? 19.807 5.948 1.658 1.00 78.38 87 VAL A O 1
ATOM 666 N N . LYS A 1 88 ? 18.093 7.196 2.408 1.00 80.12 88 LYS A N 1
ATOM 667 C CA . LYS A 1 88 ? 17.292 7.167 1.164 1.00 80.12 88 LYS A CA 1
ATOM 668 C C . LYS A 1 88 ? 17.816 8.073 0.050 1.00 80.12 88 LYS A C 1
ATOM 670 O O . LYS A 1 88 ? 17.357 7.959 -1.076 1.00 80.12 88 LYS A O 1
ATOM 675 N N . ALA A 1 89 ? 18.761 8.973 0.329 1.00 81.69 89 ALA A N 1
ATOM 676 C CA . ALA A 1 89 ? 19.227 9.952 -0.661 1.00 81.69 89 ALA A CA 1
ATOM 677 C C . ALA A 1 89 ? 19.814 9.304 -1.933 1.00 81.69 89 ALA A C 1
ATOM 679 O O . ALA A 1 89 ? 19.783 9.916 -2.993 1.00 81.69 89 ALA A O 1
ATOM 680 N N . GLY A 1 90 ? 20.321 8.069 -1.827 1.00 82.00 90 GLY A N 1
ATOM 681 C CA . GLY A 1 90 ? 20.815 7.285 -2.961 1.00 82.00 90 GLY A CA 1
ATOM 682 C C . GLY A 1 90 ? 19.771 6.389 -3.640 1.00 82.00 90 GLY A C 1
ATOM 683 O O . GLY A 1 90 ? 20.155 5.609 -4.500 1.00 82.00 90 GLY A O 1
ATOM 684 N N . CYS A 1 91 ? 18.497 6.446 -3.243 1.00 87.69 91 CYS A N 1
ATOM 685 C CA . CYS A 1 91 ? 17.393 5.683 -3.838 1.00 87.69 91 CYS A CA 1
ATOM 686 C C . CYS A 1 91 ? 16.670 6.502 -4.934 1.00 87.69 91 CYS A C 1
ATOM 688 O O . CYS A 1 91 ? 17.152 7.541 -5.388 1.00 87.69 91 CYS A O 1
ATOM 690 N N . GLY A 1 92 ? 15.492 6.047 -5.370 1.00 88.50 92 GLY A N 1
ATOM 691 C CA . GLY A 1 92 ? 14.683 6.702 -6.399 1.00 88.50 92 GLY A CA 1
ATOM 692 C C . GLY A 1 92 ? 15.205 6.467 -7.816 1.00 88.50 92 GLY A C 1
ATOM 693 O O . GLY A 1 92 ? 15.977 5.536 -8.059 1.00 88.50 92 GLY A O 1
ATOM 694 N N . PHE A 1 93 ? 14.796 7.334 -8.746 1.00 88.25 93 PHE A N 1
ATOM 695 C CA . PHE A 1 93 ? 15.182 7.264 -10.161 1.00 88.25 93 PHE A CA 1
ATOM 696 C C . PHE A 1 93 ? 16.668 7.541 -10.419 1.00 88.25 93 PHE A C 1
ATOM 698 O O . PHE A 1 93 ? 17.184 7.167 -11.467 1.00 88.25 93 PHE A O 1
ATOM 705 N N . ILE A 1 94 ? 17.382 8.118 -9.448 1.00 86.50 94 ILE A N 1
ATOM 706 C CA . ILE A 1 94 ? 18.830 8.362 -9.536 1.00 86.50 94 ILE A CA 1
ATOM 707 C C . ILE A 1 94 ? 19.613 7.039 -9.548 1.00 86.50 94 ILE A C 1
ATOM 709 O O . ILE A 1 94 ? 20.643 6.929 -10.212 1.00 86.50 94 ILE A O 1
ATOM 713 N N . HIS A 1 95 ? 19.133 6.016 -8.836 1.00 89.56 95 HIS A N 1
ATOM 714 C CA . HIS A 1 95 ? 19.812 4.729 -8.743 1.00 89.56 95 HIS A CA 1
ATOM 715 C C . HIS A 1 95 ? 19.131 3.674 -9.614 1.00 89.56 95 HIS A C 1
ATOM 717 O O . HIS A 1 95 ? 17.956 3.363 -9.442 1.00 89.56 95 HIS A O 1
ATOM 723 N N . LYS A 1 96 ? 19.907 3.025 -10.494 1.00 89.94 96 LYS A N 1
ATOM 724 C CA . LYS A 1 96 ? 19.402 2.097 -11.522 1.00 89.94 96 LYS A CA 1
ATOM 725 C C . LYS A 1 96 ? 18.444 1.027 -10.984 1.00 89.94 96 LYS A C 1
ATOM 727 O O . LYS A 1 96 ? 17.423 0.765 -11.603 1.00 89.94 96 LYS A O 1
ATOM 732 N N . ARG A 1 97 ? 18.757 0.403 -9.840 1.00 91.62 97 ARG A N 1
ATOM 733 C CA . ARG A 1 97 ? 17.903 -0.646 -9.246 1.00 91.62 97 ARG A CA 1
ATOM 734 C C . ARG A 1 97 ? 16.565 -0.116 -8.729 1.00 91.62 97 ARG A C 1
ATOM 736 O O . ARG A 1 97 ? 15.535 -0.661 -9.097 1.00 91.62 97 ARG A O 1
ATOM 743 N N . THR A 1 98 ? 16.579 0.893 -7.860 1.00 92.44 98 THR A N 1
ATOM 744 C CA . THR A 1 98 ? 15.363 1.473 -7.274 1.00 92.44 98 THR A CA 1
ATOM 745 C C . THR A 1 98 ? 14.535 2.198 -8.326 1.00 92.44 98 THR A C 1
ATOM 747 O O . THR A 1 98 ? 13.321 2.061 -8.322 1.00 92.44 98 THR A O 1
ATOM 750 N N . GLY A 1 99 ? 15.184 2.881 -9.271 1.00 91.62 99 GLY A N 1
ATOM 751 C CA . GLY A 1 99 ? 14.536 3.524 -10.409 1.00 91.62 99 GLY A CA 1
ATOM 752 C C . GLY A 1 99 ? 13.817 2.522 -11.305 1.00 91.62 99 GLY A C 1
ATOM 753 O O . GLY A 1 99 ? 12.634 2.697 -11.560 1.00 91.62 99 GLY A O 1
ATOM 754 N N . ALA A 1 100 ? 14.475 1.416 -11.675 1.00 92.25 100 ALA A N 1
ATOM 755 C CA . ALA A 1 100 ? 13.832 0.352 -12.446 1.00 92.25 100 ALA A CA 1
ATOM 756 C C . ALA A 1 100 ? 12.627 -0.260 -11.715 1.00 92.25 100 ALA A C 1
ATOM 758 O O . ALA A 1 100 ? 11.629 -0.565 -12.350 1.00 92.25 100 ALA A O 1
ATOM 759 N N . LEU A 1 101 ? 12.695 -0.414 -10.387 1.00 94.00 101 LEU A N 1
ATOM 760 C CA . LEU A 1 101 ? 11.580 -0.918 -9.575 1.00 94.00 101 LEU A CA 1
ATOM 761 C 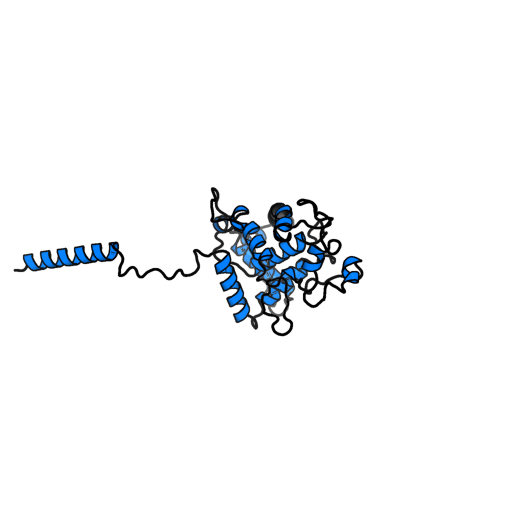C . LEU A 1 101 ? 10.414 0.075 -9.465 1.00 94.00 101 LEU A C 1
ATOM 763 O O . LEU A 1 101 ? 9.266 -0.352 -9.376 1.00 94.00 101 LEU A O 1
ATOM 767 N N . LEU A 1 102 ? 10.710 1.376 -9.443 1.00 93.06 102 LEU A N 1
ATOM 768 C CA . LEU A 1 102 ? 9.731 2.465 -9.398 1.00 93.06 102 LEU A CA 1
ATOM 769 C C . LEU A 1 102 ? 9.204 2.869 -10.777 1.00 93.06 102 LEU A C 1
ATOM 771 O O . LEU A 1 102 ? 8.285 3.679 -10.854 1.00 93.06 102 LEU A O 1
ATOM 775 N N . CYS A 1 103 ? 9.789 2.347 -11.852 1.00 92.31 103 CYS A N 1
ATOM 776 C CA . CYS A 1 103 ? 9.351 2.639 -13.206 1.00 92.31 103 CYS A CA 1
ATOM 777 C C . CYS A 1 103 ? 7.878 2.239 -13.365 1.00 92.31 103 CYS A C 1
ATOM 779 O O . CYS A 1 103 ? 7.541 1.101 -13.008 1.00 92.31 103 CYS A O 1
ATOM 781 N N . PRO A 1 104 ? 7.015 3.129 -13.893 1.00 92.88 104 PRO A N 1
ATOM 782 C CA . PRO A 1 104 ? 5.652 2.772 -14.254 1.00 92.88 104 PRO A CA 1
ATOM 783 C C . PRO A 1 104 ? 5.630 1.517 -15.120 1.00 92.88 104 PRO A C 1
ATOM 785 O O . PRO A 1 104 ? 6.423 1.387 -16.052 1.00 92.88 104 PRO A O 1
ATOM 788 N N . ALA A 1 105 ? 4.721 0.602 -14.810 1.00 92.12 105 ALA A N 1
ATOM 789 C CA . ALA A 1 105 ? 4.634 -0.712 -15.434 1.00 92.12 105 ALA A CA 1
ATOM 790 C C . ALA A 1 105 ? 4.387 -0.659 -16.953 1.00 92.12 105 ALA A C 1
ATOM 792 O O . ALA A 1 105 ? 4.839 -1.539 -17.680 1.00 92.12 105 ALA A O 1
ATOM 793 N N . GLY A 1 106 ? 3.716 0.392 -17.432 1.00 88.12 106 GLY A N 1
ATOM 794 C CA . GLY A 1 106 ? 3.487 0.637 -18.858 1.00 88.12 106 GLY A CA 1
ATOM 795 C C . GLY A 1 106 ? 4.672 1.261 -19.608 1.00 88.12 106 GLY A C 1
ATOM 796 O O . GLY A 1 106 ? 4.553 1.513 -20.805 1.00 88.12 106 GLY A O 1
ATOM 797 N N . LEU A 1 107 ? 5.795 1.542 -18.937 1.00 87.31 107 LEU A N 1
ATOM 798 C CA . LEU A 1 107 ? 6.977 2.163 -19.536 1.00 87.31 107 LEU A CA 1
ATOM 799 C C . LEU A 1 107 ? 8.181 1.220 -19.519 1.00 87.31 107 LEU A C 1
ATOM 801 O O . LEU A 1 107 ? 8.442 0.515 -18.545 1.00 87.31 107 LEU A O 1
ATOM 805 N N . ASP A 1 108 ? 8.971 1.271 -20.589 1.00 83.94 108 ASP A N 1
ATOM 806 C CA . ASP A 1 108 ? 10.261 0.590 -20.647 1.00 83.94 108 ASP A CA 1
ATOM 807 C C . ASP A 1 108 ? 11.348 1.448 -19.991 1.00 83.94 108 ASP A C 1
ATOM 809 O O . ASP A 1 108 ? 11.726 2.494 -20.525 1.00 83.94 108 ASP A O 1
ATOM 813 N N . TRP A 1 109 ? 11.895 0.968 -18.869 1.00 83.38 109 TRP A N 1
ATOM 814 C CA . TRP A 1 109 ? 12.995 1.602 -18.132 1.00 83.38 109 TRP A CA 1
ATOM 815 C C . TRP A 1 109 ? 14.216 1.936 -19.009 1.00 83.38 109 TRP A C 1
ATOM 817 O O . TRP A 1 109 ? 14.967 2.863 -18.705 1.00 83.38 109 TRP A O 1
ATOM 827 N N . ALA A 1 110 ? 14.443 1.214 -20.113 1.00 80.44 110 ALA A N 1
ATOM 828 C CA . ALA A 1 110 ? 15.537 1.536 -21.030 1.00 80.44 110 ALA A CA 1
ATOM 829 C C . ALA A 1 110 ? 15.391 2.927 -21.682 1.00 80.44 110 ALA A C 1
ATOM 831 O O . ALA A 1 110 ? 16.395 3.503 -22.095 1.00 80.44 110 ALA A O 1
ATOM 832 N N . ASN A 1 111 ? 14.175 3.482 -21.726 1.00 76.94 111 ASN A N 1
ATOM 833 C CA . ASN A 1 111 ? 13.847 4.750 -22.382 1.00 76.94 111 ASN A CA 1
ATOM 834 C C . ASN A 1 111 ? 13.396 5.849 -21.397 1.00 76.94 111 ASN A C 1
ATOM 836 O O . ASN A 1 111 ? 12.780 6.834 -21.802 1.00 76.94 111 ASN A O 1
ATOM 840 N N . THR A 1 112 ? 13.698 5.717 -20.101 1.00 77.69 112 THR A N 1
ATOM 841 C CA . THR A 1 112 ? 13.203 6.626 -19.050 1.00 77.69 112 THR A CA 1
ATOM 842 C C . THR A 1 112 ? 14.239 7.633 -18.548 1.00 77.69 112 THR A C 1
ATOM 844 O O . THR A 1 112 ? 14.246 7.993 -17.368 1.00 77.69 112 THR A O 1
ATOM 847 N N . GLU A 1 113 ? 15.108 8.145 -19.422 1.00 77.88 113 GLU A N 1
ATOM 848 C CA . GLU A 1 113 ? 16.055 9.217 -19.058 1.00 77.88 113 GLU A CA 1
ATOM 849 C C . GLU A 1 113 ? 15.331 10.457 -18.496 1.00 77.88 113 GLU A C 1
ATOM 851 O O . GLU A 1 113 ? 15.831 11.121 -17.587 1.00 77.88 113 GLU A O 1
ATOM 856 N N . GLN A 1 114 ? 14.107 10.704 -18.972 1.00 77.50 114 GLN A N 1
ATOM 857 C CA . GLN A 1 114 ? 13.231 11.789 -18.518 1.00 77.50 114 GLN A CA 1
ATOM 858 C C . GLN A 1 114 ? 12.682 11.594 -17.089 1.00 77.50 114 GLN A C 1
ATOM 860 O O . GLN A 1 114 ? 12.325 12.564 -16.422 1.00 77.50 114 GLN A O 1
ATOM 865 N N . LEU A 1 115 ? 12.630 10.353 -16.586 1.00 81.38 115 LEU A N 1
ATOM 866 C CA . LEU A 1 115 ? 12.328 10.087 -15.172 1.00 81.38 115 LEU A CA 1
ATOM 867 C C . LEU A 1 115 ? 13.556 10.358 -14.298 1.00 81.38 115 LEU A C 1
ATOM 869 O O . LEU A 1 115 ? 13.441 10.903 -13.203 1.00 81.38 115 LEU A O 1
ATOM 873 N N . MET A 1 116 ? 14.751 10.012 -14.788 1.00 79.69 116 MET A N 1
ATOM 874 C CA . MET A 1 116 ? 16.002 10.197 -14.043 1.00 79.69 116 MET A CA 1
ATOM 875 C C . MET A 1 116 ? 16.369 11.671 -13.859 1.00 79.69 116 MET A C 1
ATOM 877 O O . MET A 1 116 ? 16.920 12.043 -12.824 1.00 79.69 116 MET A O 1
ATOM 881 N N . ASN A 1 117 ? 16.075 12.506 -14.855 1.00 79.75 117 ASN A N 1
ATOM 882 C CA . ASN A 1 117 ? 16.364 13.939 -14.825 1.00 79.75 117 ASN A CA 1
ATOM 883 C C . ASN A 1 117 ? 15.219 14.788 -14.227 1.00 79.75 117 ASN A C 1
ATOM 885 O O . ASN A 1 117 ? 15.365 16.006 -14.127 1.00 79.75 117 ASN A O 1
ATOM 889 N N . GLY A 1 118 ? 14.104 14.160 -13.827 1.00 76.56 118 GLY A N 1
ATOM 890 C CA . GLY A 1 118 ? 12.949 14.829 -13.223 1.00 76.56 118 GLY A CA 1
ATOM 891 C C . GLY A 1 118 ? 12.097 15.656 -14.193 1.00 76.56 118 GLY A C 1
ATOM 892 O O . GLY A 1 118 ? 11.336 16.508 -13.741 1.00 76.56 118 GLY A O 1
ATOM 893 N N . GLN A 1 119 ? 12.220 15.443 -15.508 1.00 76.50 119 GLN A N 1
ATOM 894 C CA . GLN A 1 119 ? 11.382 16.108 -16.516 1.00 76.50 119 GLN A CA 1
ATOM 895 C C . GLN A 1 119 ? 9.946 15.580 -16.529 1.00 76.50 119 GLN A C 1
ATOM 897 O O . GLN A 1 119 ? 9.031 16.324 -16.876 1.00 76.50 119 GLN A O 1
ATOM 902 N N . ILE A 1 120 ? 9.749 14.316 -16.149 1.00 78.81 120 ILE A N 1
ATOM 903 C CA . ILE A 1 120 ? 8.431 13.701 -15.988 1.00 78.81 120 ILE A CA 1
ATOM 904 C C . ILE A 1 120 ? 8.192 13.426 -14.504 1.00 78.81 120 ILE A C 1
ATOM 906 O O . ILE A 1 120 ? 8.998 12.767 -13.845 1.00 78.81 120 ILE A O 1
ATOM 910 N N . GLN A 1 121 ? 7.055 13.900 -14.000 1.00 78.50 121 GLN A N 1
ATOM 911 C CA . GLN A 1 121 ? 6.502 13.461 -12.722 1.00 78.50 121 GLN A CA 1
ATOM 912 C C . GLN A 1 121 ? 5.581 12.263 -12.956 1.00 78.50 121 GLN A C 1
ATOM 914 O O . GLN A 1 121 ? 4.809 12.240 -13.913 1.00 78.50 121 GLN A O 1
ATOM 919 N N . VAL A 1 122 ? 5.694 11.259 -12.091 1.00 82.06 122 VAL A N 1
ATOM 920 C CA . VAL A 1 122 ? 4.876 10.045 -12.139 1.00 82.06 122 VAL A CA 1
ATOM 921 C C . VAL A 1 122 ? 3.687 10.252 -11.212 1.00 82.06 122 VAL A C 1
ATOM 923 O O . VAL A 1 122 ? 3.886 10.464 -10.019 1.00 82.06 122 VAL A O 1
ATOM 926 N N . ALA A 1 123 ? 2.472 10.213 -11.757 1.00 84.38 123 ALA A N 1
ATOM 927 C CA . ALA A 1 123 ? 1.251 10.290 -10.959 1.00 84.38 123 ALA A CA 1
ATOM 928 C C . ALA A 1 123 ? 1.077 9.033 -10.089 1.00 84.38 123 ALA A C 1
ATOM 930 O O . ALA A 1 123 ? 1.559 7.955 -10.444 1.00 84.38 123 ALA A O 1
ATOM 931 N N . GLY A 1 124 ? 0.378 9.155 -8.958 1.00 81.81 124 GLY A N 1
ATOM 932 C CA . GLY A 1 124 ? 0.138 8.036 -8.042 1.00 81.81 124 GLY A CA 1
ATOM 933 C C . GLY A 1 124 ? -0.602 6.839 -8.660 1.00 81.81 124 GLY A C 1
ATOM 934 O O . GLY A 1 124 ? -0.392 5.714 -8.220 1.00 81.81 124 GLY A O 1
ATOM 935 N N . ASP A 1 125 ? -1.408 7.031 -9.704 1.00 86.12 125 ASP A N 1
ATOM 936 C CA . ASP A 1 125 ? -2.087 5.940 -10.421 1.00 86.12 125 ASP A CA 1
ATOM 937 C C . ASP A 1 125 ? -1.174 5.168 -11.397 1.00 86.12 125 ASP A C 1
ATOM 939 O O . ASP A 1 125 ? -1.506 4.065 -11.834 1.00 86.12 125 ASP A O 1
ATOM 943 N N . GLN A 1 126 ? 0.014 5.698 -11.707 1.00 90.44 126 GLN A N 1
ATOM 944 C CA . GLN A 1 126 ? 0.995 5.047 -12.569 1.00 90.44 126 GLN A CA 1
ATOM 945 C C . GLN A 1 126 ? 1.781 4.011 -11.772 1.00 90.44 126 GLN A C 1
ATOM 947 O O . GLN A 1 126 ? 2.872 4.256 -11.247 1.00 90.44 126 GLN A O 1
ATOM 952 N N . TRP A 1 127 ? 1.199 2.820 -11.677 1.00 94.25 127 TRP A N 1
ATOM 953 C CA . TRP A 1 127 ? 1.705 1.765 -10.817 1.00 94.25 127 TRP A CA 1
ATOM 954 C C . TRP A 1 127 ? 3.113 1.303 -11.195 1.00 94.25 127 TRP A C 1
ATOM 956 O O . TRP A 1 127 ? 3.361 0.927 -12.344 1.00 94.25 127 TRP A O 1
ATOM 966 N N . PRO A 1 128 ? 4.045 1.281 -10.229 1.00 94.88 128 PRO A N 1
ATOM 967 C CA . PRO A 1 128 ? 5.415 0.882 -10.466 1.00 94.88 128 PRO A CA 1
ATOM 968 C C . PRO A 1 128 ? 5.530 -0.636 -10.602 1.00 94.88 128 PRO A C 1
ATOM 970 O O . PRO A 1 128 ? 4.807 -1.406 -9.961 1.00 94.88 128 PRO A O 1
ATOM 973 N N . VAL A 1 129 ? 6.511 -1.085 -11.382 1.00 95.00 129 VAL A N 1
ATOM 974 C CA . VAL A 1 129 ? 6.702 -2.507 -11.695 1.00 95.00 129 VAL A CA 1
ATOM 975 C C . VAL A 1 129 ? 6.935 -3.381 -10.451 1.00 95.00 129 VAL A C 1
ATOM 977 O O . VAL A 1 129 ? 6.639 -4.576 -10.471 1.00 95.00 129 VAL A O 1
ATOM 980 N N . PHE A 1 130 ? 7.414 -2.816 -9.332 1.00 95.88 130 PHE A N 1
ATOM 981 C CA . PHE A 1 130 ? 7.572 -3.571 -8.082 1.00 95.88 130 PHE A CA 1
ATOM 982 C C . PHE A 1 130 ? 6.259 -4.110 -7.503 1.00 95.88 130 PHE A C 1
ATOM 984 O O . PHE A 1 130 ? 6.312 -5.044 -6.701 1.00 95.88 130 PHE A O 1
ATOM 991 N N . LEU A 1 131 ? 5.101 -3.563 -7.888 1.00 96.75 131 LEU A N 1
ATOM 992 C CA . LEU A 1 131 ? 3.812 -4.108 -7.467 1.00 96.75 131 LEU A CA 1
ATOM 993 C C . LEU A 1 131 ? 3.534 -5.478 -8.080 1.00 96.75 131 LEU A C 1
ATOM 995 O O . LEU A 1 131 ? 2.882 -6.306 -7.444 1.00 96.75 131 LEU A O 1
ATOM 999 N N . TYR A 1 132 ? 4.057 -5.738 -9.273 1.00 96.56 132 TYR A N 1
ATOM 1000 C CA . TYR A 1 132 ? 3.728 -6.926 -10.043 1.00 96.56 132 TYR A CA 1
ATOM 1001 C C . TYR A 1 132 ? 4.647 -8.100 -9.710 1.00 96.56 132 TYR A C 1
ATOM 1003 O O . TYR A 1 132 ? 5.832 -7.936 -9.384 1.00 96.56 132 TYR A O 1
ATOM 1011 N N . ALA A 1 133 ? 4.102 -9.312 -9.788 1.00 95.00 133 ALA A N 1
ATOM 1012 C CA . ALA A 1 133 ? 4.851 -10.548 -9.623 1.00 95.00 133 ALA A CA 1
ATOM 1013 C C . ALA A 1 133 ? 6.060 -10.570 -10.568 1.00 95.00 133 ALA A C 1
ATOM 1015 O O . ALA A 1 133 ? 5.972 -10.202 -11.735 1.00 95.00 133 ALA A O 1
ATOM 1016 N N . ASN A 1 134 ? 7.217 -10.985 -10.046 1.00 91.38 134 ASN A N 1
ATOM 1017 C CA . ASN A 1 134 ? 8.478 -11.060 -10.795 1.00 91.38 134 ASN A CA 1
ATOM 1018 C C . ASN A 1 134 ? 8.924 -9.754 -11.482 1.00 91.38 134 ASN A C 1
ATOM 1020 O O . ASN A 1 134 ? 9.818 -9.800 -12.324 1.00 91.38 134 ASN A O 1
ATOM 1024 N N . TYR A 1 135 ? 8.368 -8.601 -11.092 1.00 93.25 135 TYR A N 1
ATOM 1025 C CA . TYR A 1 135 ? 8.649 -7.312 -11.727 1.00 93.25 135 TYR A CA 1
ATOM 1026 C C . TYR A 1 135 ? 8.271 -7.299 -13.218 1.00 93.25 135 TYR A C 1
ATOM 1028 O O . TYR A 1 135 ? 9.025 -6.791 -14.044 1.00 93.25 135 TYR A O 1
ATOM 1036 N N . THR A 1 136 ? 7.140 -7.905 -13.585 1.00 91.69 136 THR A N 1
ATOM 1037 C CA . THR A 1 136 ? 6.665 -7.961 -14.976 1.00 91.69 136 THR A CA 1
ATOM 1038 C C . THR A 1 136 ? 5.183 -7.619 -15.040 1.00 91.69 136 THR A C 1
ATOM 1040 O O . THR A 1 136 ? 4.404 -8.166 -14.268 1.00 91.69 136 THR A O 1
ATOM 1043 N N . TYR A 1 137 ? 4.818 -6.722 -15.954 1.00 93.81 137 TYR A N 1
ATOM 1044 C CA . TYR A 1 137 ? 3.436 -6.346 -16.238 1.00 93.81 137 TYR A CA 1
ATOM 1045 C C . TYR A 1 137 ? 3.007 -6.922 -17.583 1.00 93.81 137 TYR A C 1
ATOM 1047 O O . TYR A 1 137 ? 3.757 -6.831 -18.557 1.00 93.81 137 TYR A O 1
ATOM 1055 N N . ASP A 1 138 ? 1.822 -7.523 -17.609 1.00 92.19 138 ASP A N 1
ATOM 1056 C CA . ASP A 1 138 ? 1.216 -8.101 -18.801 1.00 92.19 138 ASP A CA 1
ATOM 1057 C C . ASP A 1 138 ? 0.062 -7.198 -19.265 1.00 92.19 138 ASP A C 1
ATOM 1059 O O . ASP A 1 138 ? -0.956 -7.118 -18.580 1.00 92.19 138 ASP A O 1
ATOM 1063 N N . PRO A 1 139 ? 0.202 -6.471 -20.387 1.00 90.94 139 PRO A N 1
ATOM 1064 C CA . PRO A 1 139 ? -0.861 -5.598 -20.876 1.00 90.94 139 PRO A CA 1
ATOM 1065 C C . PRO A 1 139 ? -2.065 -6.370 -21.438 1.00 90.94 139 PRO A C 1
ATOM 1067 O O . PRO A 1 139 ? -3.142 -5.787 -21.540 1.00 90.94 139 PRO A O 1
ATOM 1070 N N . GLU A 1 140 ? -1.899 -7.647 -21.799 1.00 93.81 140 GLU A N 1
ATOM 1071 C CA . GLU A 1 140 ? -2.986 -8.498 -22.303 1.00 93.81 140 GLU A CA 1
ATOM 1072 C C . GLU A 1 140 ? -3.773 -9.151 -21.156 1.00 93.81 140 GLU A C 1
ATOM 1074 O O . GLU A 1 140 ? -4.944 -9.490 -21.322 1.00 93.81 140 GLU A O 1
ATOM 1079 N N . ASP A 1 141 ? -3.145 -9.287 -19.985 1.00 92.56 141 ASP A N 1
ATOM 1080 C CA . ASP A 1 141 ? -3.770 -9.724 -18.734 1.00 92.56 141 ASP A CA 1
ATOM 1081 C C . ASP A 1 141 ? -3.323 -8.824 -17.561 1.00 92.56 141 ASP A C 1
ATOM 1083 O O . ASP A 1 141 ? -2.421 -9.185 -16.797 1.00 92.56 141 ASP A O 1
ATOM 1087 N N . PRO A 1 142 ? -3.939 -7.638 -17.380 1.00 90.69 142 PRO A N 1
ATOM 1088 C CA . PRO A 1 142 ? -3.532 -6.680 -16.346 1.00 90.69 142 PRO A CA 1
ATOM 1089 C C . PRO A 1 142 ? -3.639 -7.211 -14.905 1.00 90.69 142 PRO A C 1
ATOM 1091 O O . PRO A 1 142 ? -2.960 -6.708 -14.004 1.00 90.69 142 PRO A O 1
ATOM 1094 N N . TRP A 1 143 ? -4.454 -8.250 -14.682 1.00 94.06 143 TRP A N 1
ATOM 1095 C CA . TRP A 1 143 ? -4.588 -8.949 -13.399 1.00 94.06 143 TRP A CA 1
ATOM 1096 C C . TRP A 1 143 ? -3.541 -10.043 -13.180 1.00 94.06 143 TRP A C 1
ATOM 1098 O O . TRP A 1 143 ? -3.507 -10.687 -12.120 1.00 94.06 143 TRP A O 1
ATOM 1108 N N . ASN A 1 144 ? -2.613 -10.214 -14.119 1.00 92.31 144 ASN A N 1
ATOM 1109 C CA . ASN A 1 144 ? -1.485 -11.113 -13.974 1.00 92.31 144 ASN A CA 1
ATOM 1110 C C . ASN A 1 144 ? -0.456 -10.561 -12.974 1.00 92.31 144 ASN A C 1
ATOM 1112 O O . ASN A 1 144 ? 0.504 -9.860 -13.294 1.00 92.31 144 ASN A O 1
ATOM 1116 N N . GLY A 1 145 ? -0.657 -10.918 -11.708 1.00 90.81 145 GLY A N 1
ATOM 1117 C CA . GLY A 1 145 ? 0.305 -10.689 -10.639 1.00 90.81 145 GLY A CA 1
ATOM 1118 C C . GLY A 1 145 ? 0.379 -9.302 -9.978 1.00 90.81 145 GLY A C 1
ATOM 1119 O O . GLY A 1 145 ? 1.344 -9.137 -9.219 1.00 90.81 145 GLY A O 1
ATOM 1120 N N . PRO A 1 146 ? -0.549 -8.332 -10.144 1.00 95.44 146 PRO A N 1
ATOM 1121 C CA . PRO A 1 146 ? -0.518 -7.121 -9.333 1.00 95.44 146 PRO A CA 1
ATOM 1122 C C . PRO A 1 146 ? -0.611 -7.489 -7.847 1.00 95.44 146 PRO A C 1
ATOM 1124 O O . PRO A 1 146 ? -1.289 -8.438 -7.447 1.00 95.44 146 PRO A O 1
ATOM 1127 N N . LEU A 1 147 ? 0.141 -6.764 -7.020 1.00 97.12 147 LEU A N 1
ATOM 1128 C CA . LEU A 1 147 ? 0.268 -6.971 -5.574 1.00 97.12 147 LEU A CA 1
ATOM 1129 C C . LEU A 1 147 ? 0.771 -8.367 -5.153 1.00 97.12 147 LEU A C 1
ATOM 1131 O O . LEU A 1 147 ? 0.654 -8.720 -3.982 1.00 97.12 147 LEU A O 1
ATOM 1135 N N . ARG A 1 148 ? 1.363 -9.169 -6.051 1.00 96.12 148 ARG A N 1
ATOM 1136 C CA . ARG A 1 148 ? 1.902 -10.515 -5.738 1.00 96.12 148 ARG A CA 1
ATOM 1137 C C . ARG A 1 148 ? 3.434 -10.583 -5.730 1.00 96.12 148 ARG A C 1
ATOM 1139 O O . ARG A 1 148 ? 4.022 -11.659 -5.838 1.00 96.12 148 ARG A O 1
ATOM 1146 N N . ASN A 1 149 ? 4.111 -9.445 -5.587 1.00 94.75 149 ASN A N 1
ATOM 1147 C CA . ASN A 1 149 ? 5.571 -9.394 -5.531 1.00 94.75 149 ASN A CA 1
ATOM 1148 C C . ASN A 1 149 ? 6.136 -9.881 -4.178 1.00 94.75 149 ASN A C 1
ATOM 1150 O O . ASN A 1 149 ? 5.659 -9.499 -3.109 1.00 94.75 149 ASN A O 1
ATOM 1154 N N . GLY A 1 150 ? 7.223 -10.662 -4.203 1.00 94.19 150 GLY A N 1
ATOM 1155 C CA . GLY A 1 150 ? 7.911 -11.132 -2.990 1.00 94.19 150 GLY A CA 1
ATOM 1156 C C . GLY A 1 150 ? 8.480 -10.012 -2.101 1.00 94.19 150 GLY A C 1
ATOM 1157 O O . GLY A 1 150 ? 8.596 -10.192 -0.884 1.00 94.19 150 GLY A O 1
ATOM 1158 N N . LEU A 1 151 ? 8.775 -8.840 -2.676 1.00 95.06 151 LEU A N 1
ATOM 1159 C CA . LEU A 1 151 ? 9.136 -7.630 -1.935 1.00 95.06 151 LEU A CA 1
ATOM 1160 C C . LEU A 1 151 ? 7.993 -7.188 -1.015 1.00 95.06 151 LEU A C 1
ATOM 1162 O O . LEU A 1 151 ? 8.228 -6.920 0.161 1.00 95.06 151 LEU A O 1
ATOM 1166 N N . LEU A 1 152 ? 6.758 -7.172 -1.528 1.00 96.75 152 LEU A N 1
ATOM 1167 C CA . LEU A 1 152 ? 5.571 -6.822 -0.747 1.00 96.75 152 LEU A CA 1
ATOM 1168 C C . LEU A 1 152 ? 5.325 -7.846 0.359 1.00 96.75 152 LEU A C 1
ATOM 1170 O O . LEU A 1 152 ? 5.019 -7.464 1.483 1.00 96.75 152 LEU A O 1
ATOM 1174 N N . VAL A 1 153 ? 5.505 -9.141 0.080 1.00 94.69 153 VAL A N 1
ATOM 1175 C CA . VAL A 1 153 ? 5.354 -10.194 1.101 1.00 94.69 153 VAL A CA 1
ATOM 1176 C C . VAL A 1 153 ? 6.373 -10.011 2.228 1.00 94.69 153 VAL A C 1
ATOM 1178 O O . VAL A 1 153 ? 6.021 -10.104 3.405 1.00 94.69 153 VAL A O 1
ATOM 1181 N N . SER A 1 154 ? 7.628 -9.710 1.884 1.00 93.94 154 SER A N 1
ATOM 1182 C CA . SER A 1 154 ? 8.688 -9.422 2.862 1.00 93.94 154 SER A CA 1
ATOM 1183 C C . SER A 1 154 ? 8.362 -8.183 3.697 1.00 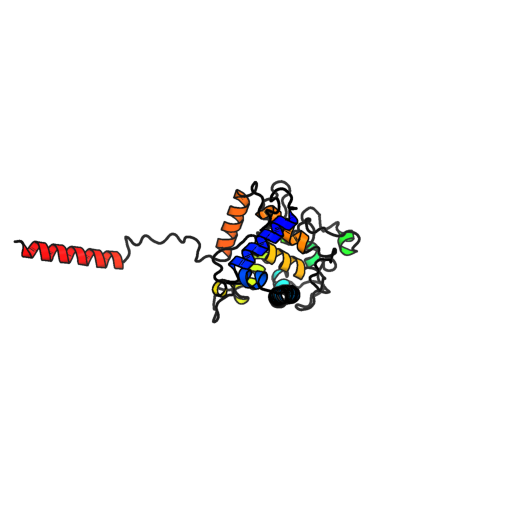93.94 154 SER A C 1
ATOM 1185 O O . SER A 1 154 ? 8.473 -8.220 4.922 1.00 93.94 154 SER A O 1
ATOM 1187 N N . ALA A 1 155 ? 7.883 -7.117 3.050 1.00 94.50 155 ALA A N 1
ATOM 1188 C CA . ALA A 1 155 ? 7.459 -5.884 3.703 1.00 94.50 155 ALA A CA 1
ATOM 1189 C C . ALA A 1 155 ? 6.277 -6.106 4.660 1.00 94.50 155 ALA A C 1
ATOM 1191 O O . ALA A 1 155 ? 6.330 -5.676 5.812 1.00 94.50 155 ALA A O 1
ATOM 1192 N N . PHE A 1 156 ? 5.256 -6.847 4.224 1.00 94.12 156 PHE A N 1
ATOM 1193 C CA . PHE A 1 156 ? 4.094 -7.191 5.042 1.00 94.12 156 PHE A CA 1
ATOM 1194 C C . PHE A 1 156 ? 4.516 -7.945 6.302 1.00 94.12 156 PHE A C 1
ATOM 1196 O O . PHE A 1 156 ? 4.123 -7.588 7.411 1.00 94.12 156 PHE A O 1
ATOM 1203 N N . LYS A 1 157 ? 5.363 -8.969 6.142 1.00 89.69 157 LYS A N 1
ATOM 1204 C CA . LYS A 1 157 ? 5.888 -9.750 7.266 1.00 89.69 157 LYS A CA 1
ATOM 1205 C C . LYS A 1 157 ? 6.725 -8.896 8.218 1.00 89.69 157 LYS A C 1
ATOM 1207 O O . LYS A 1 157 ? 6.651 -9.047 9.435 1.00 89.69 157 LYS A O 1
ATOM 1212 N N . HIS A 1 158 ? 7.506 -7.969 7.679 1.00 89.88 158 HIS A N 1
ATOM 1213 C CA . HIS A 1 158 ? 8.307 -7.075 8.501 1.00 89.88 158 HIS A CA 1
ATOM 1214 C C . HIS A 1 158 ? 7.441 -6.135 9.355 1.00 89.88 158 HIS A C 1
ATOM 1216 O O . HIS A 1 158 ? 7.737 -5.965 10.535 1.00 89.88 158 HIS A O 1
ATOM 1222 N N . ILE A 1 159 ? 6.370 -5.571 8.782 1.00 89.75 159 ILE A N 1
ATOM 1223 C CA . ILE A 1 159 ? 5.458 -4.639 9.466 1.00 89.75 159 ILE A CA 1
ATOM 1224 C C . ILE A 1 159 ? 4.539 -5.368 10.453 1.00 89.75 159 ILE A C 1
ATOM 1226 O O . ILE A 1 159 ? 4.419 -4.975 11.614 1.00 89.75 159 ILE A O 1
ATOM 1230 N N . PHE A 1 160 ? 3.856 -6.415 9.992 1.00 84.00 160 PHE A N 1
ATOM 1231 C CA . PHE A 1 160 ? 2.731 -6.993 10.720 1.00 84.00 160 PHE A CA 1
ATOM 1232 C C . PHE A 1 160 ? 3.084 -8.279 11.461 1.00 84.00 160 PHE A C 1
ATOM 1234 O O . PHE A 1 160 ? 2.536 -8.511 12.528 1.00 84.00 160 PHE A O 1
ATOM 1241 N N . THR A 1 161 ? 3.988 -9.137 10.989 1.00 76.56 161 THR A N 1
ATOM 1242 C CA . THR A 1 161 ? 4.312 -10.364 11.739 1.00 76.56 161 THR A CA 1
ATOM 1243 C C . THR A 1 161 ? 5.478 -10.118 12.685 1.00 76.56 161 THR A C 1
ATOM 1245 O O . THR A 1 161 ? 5.267 -9.868 13.866 1.00 76.56 161 THR A O 1
ATOM 1248 N N . LEU A 1 162 ? 6.7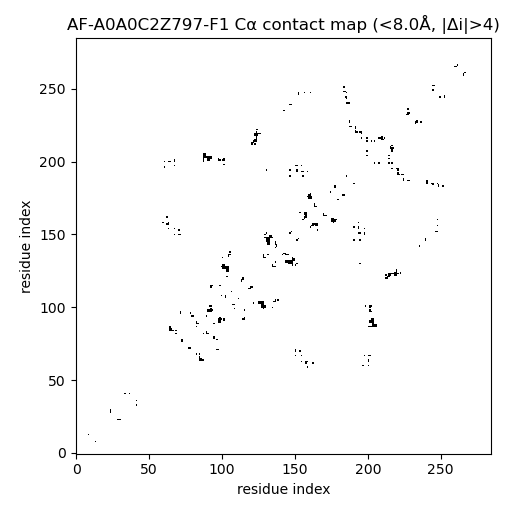09 -10.183 12.191 1.00 67.31 162 LEU A N 1
ATOM 1249 C CA . LEU A 1 162 ? 7.931 -9.894 12.942 1.00 67.31 162 LEU A CA 1
ATOM 1250 C C . LEU A 1 162 ? 9.090 -9.785 11.938 1.00 67.31 162 LEU A C 1
ATOM 1252 O O . LEU A 1 162 ? 9.149 -10.613 11.020 1.00 67.31 162 LEU A O 1
ATOM 1256 N N . PRO A 1 163 ? 10.089 -8.912 12.150 1.00 57.69 163 PRO A N 1
ATOM 1257 C CA . PRO A 1 163 ? 11.263 -8.832 11.278 1.00 57.69 163 PRO A CA 1
ATOM 1258 C C . PRO A 1 163 ? 11.990 -10.173 11.059 1.00 57.69 163 PRO A C 1
ATOM 1260 O O . PRO A 1 163 ? 12.512 -10.424 9.976 1.00 57.69 163 PRO A O 1
ATOM 1263 N N . SER A 1 164 ? 11.984 -11.075 12.051 1.00 52.81 164 SER A N 1
ATOM 1264 C CA . SER A 1 164 ? 12.621 -12.399 11.950 1.00 52.81 164 SER A CA 1
ATOM 1265 C C . SER A 1 164 ? 11.876 -13.400 11.054 1.00 52.81 164 SER A C 1
ATOM 1267 O O . SER A 1 164 ? 12.476 -14.371 10.597 1.00 52.81 164 SER A O 1
ATOM 1269 N N . SER A 1 165 ? 10.595 -13.166 10.756 1.00 56.28 165 SER A N 1
ATOM 1270 C CA . SER A 1 165 ? 9.758 -14.072 9.948 1.00 56.28 165 SER A CA 1
ATOM 1271 C C . SER A 1 165 ? 10.008 -13.978 8.438 1.00 56.28 165 SER A C 1
ATOM 1273 O O . SER A 1 165 ? 9.444 -14.747 7.659 1.00 56.28 165 SER A O 1
ATOM 1275 N N . VAL A 1 166 ? 10.871 -13.051 8.015 1.00 55.38 166 VAL A N 1
ATOM 1276 C CA . VAL A 1 166 ? 11.216 -12.834 6.605 1.00 55.38 166 VAL A CA 1
ATOM 1277 C C . VAL A 1 166 ? 12.091 -13.971 6.048 1.00 55.38 166 VAL A C 1
ATOM 1279 O O . VAL A 1 166 ? 12.033 -14.234 4.852 1.00 55.38 166 VAL A O 1
ATOM 1282 N N . ASN A 1 167 ? 12.841 -14.697 6.896 1.00 48.28 167 ASN A N 1
ATOM 1283 C CA . ASN A 1 167 ? 13.832 -15.690 6.445 1.00 48.28 167 ASN A CA 1
ATOM 1284 C C . ASN A 1 167 ? 13.767 -17.087 7.114 1.00 48.28 167 ASN A C 1
ATOM 1286 O O . ASN A 1 167 ? 14.473 -17.980 6.650 1.00 48.28 167 ASN A O 1
ATOM 1290 N N . GLN A 1 168 ? 12.993 -17.317 8.188 1.00 39.16 168 GLN A N 1
ATOM 1291 C CA . GLN A 1 168 ? 12.994 -18.598 8.932 1.00 39.16 168 GLN A CA 1
ATOM 1292 C C . GLN A 1 168 ? 11.628 -18.960 9.545 1.00 39.16 168 GLN A C 1
ATOM 1294 O O . GLN A 1 168 ? 10.806 -18.078 9.799 1.00 39.16 168 GLN A O 1
ATOM 1299 N N . GLU A 1 169 ? 11.415 -20.258 9.831 1.00 41.97 169 GLU A N 1
ATOM 1300 C CA . GLU A 1 169 ? 10.354 -20.737 10.736 1.00 41.97 169 GLU A CA 1
ATOM 1301 C C . GLU A 1 169 ? 10.372 -19.945 12.059 1.00 41.97 169 GLU A C 1
ATOM 1303 O O . GLU A 1 169 ? 11.450 -19.607 12.563 1.00 41.97 169 GLU A O 1
ATOM 1308 N N . PRO A 1 170 ? 9.198 -19.633 12.637 1.00 42.00 170 PRO A N 1
ATOM 1309 C CA . PRO A 1 170 ? 9.069 -18.668 13.721 1.00 42.00 170 PRO A CA 1
ATOM 1310 C C . PRO A 1 170 ? 9.728 -19.167 15.016 1.00 42.00 170 PRO A C 1
ATOM 1312 O O . PRO A 1 170 ? 9.106 -19.811 15.855 1.00 42.00 170 PRO A O 1
ATOM 1315 N N . LYS A 1 171 ? 10.993 -18.799 15.225 1.00 42.34 171 LYS A N 1
ATOM 1316 C CA . LYS A 1 171 ? 11.638 -18.772 16.545 1.00 42.34 171 LYS A CA 1
ATOM 1317 C C . LYS A 1 171 ? 11.444 -17.384 17.152 1.00 42.34 171 LYS A C 1
ATOM 1319 O O . LYS A 1 171 ? 12.349 -16.555 17.111 1.00 42.34 171 LYS A O 1
ATOM 1324 N N . ALA A 1 172 ? 10.248 -17.092 17.655 1.00 43.22 172 ALA A N 1
ATOM 1325 C CA . ALA A 1 172 ? 9.957 -15.809 18.293 1.00 43.22 172 ALA A CA 1
ATOM 1326 C C . ALA A 1 172 ? 9.722 -15.977 19.802 1.00 43.22 172 ALA A C 1
ATOM 1328 O O . ALA A 1 172 ? 8.871 -16.753 20.220 1.00 43.22 172 ALA A O 1
ATOM 1329 N N . THR A 1 173 ? 10.456 -15.205 20.610 1.00 43.56 173 THR A N 1
ATOM 1330 C CA . THR A 1 173 ? 10.270 -15.073 22.071 1.00 43.56 173 THR A CA 1
ATOM 1331 C C . THR A 1 173 ? 9.186 -14.037 22.426 1.00 43.56 173 THR A C 1
ATOM 1333 O O . THR A 1 173 ? 8.835 -13.881 23.591 1.00 43.56 173 THR A O 1
ATOM 1336 N N . ARG A 1 174 ? 8.655 -13.306 21.431 1.00 46.03 174 ARG A N 1
ATOM 1337 C CA . ARG A 1 174 ? 7.637 -12.252 21.578 1.00 46.03 174 ARG A CA 1
ATOM 1338 C C . ARG A 1 174 ? 6.584 -12.386 20.475 1.00 46.03 174 ARG A C 1
ATOM 1340 O O . ARG A 1 174 ? 6.939 -12.692 19.339 1.00 46.03 174 ARG A O 1
ATOM 1347 N N . SER A 1 175 ? 5.314 -12.160 20.804 1.00 50.53 175 SER A N 1
ATOM 1348 C CA . SER A 1 175 ? 4.207 -12.157 19.842 1.00 50.53 175 SER A CA 1
ATOM 1349 C C . SER A 1 175 ? 4.405 -11.097 18.750 1.00 50.53 175 SER A C 1
ATOM 1351 O O . SER A 1 175 ? 4.929 -10.012 19.009 1.00 50.53 175 SER A O 1
ATOM 1353 N N . GLY A 1 176 ? 4.012 -11.433 17.520 1.00 59.09 176 GLY A N 1
ATOM 1354 C CA . GLY A 1 176 ? 4.021 -10.508 16.385 1.00 59.09 176 GLY A CA 1
ATOM 1355 C C . GLY A 1 176 ? 2.898 -9.481 16.420 1.00 59.09 176 GLY A C 1
ATOM 1356 O O . GLY A 1 176 ? 1.900 -9.719 17.097 1.00 59.09 176 GLY A O 1
ATOM 1357 N N . ASN A 1 177 ? 3.023 -8.376 15.674 1.00 60.56 177 ASN A N 1
ATOM 1358 C CA . ASN A 1 177 ? 2.007 -7.306 15.650 1.00 60.56 177 ASN A CA 1
ATOM 1359 C C . ASN A 1 177 ? 0.626 -7.854 15.235 1.00 60.56 177 ASN A C 1
ATOM 1361 O O . ASN A 1 177 ? -0.387 -7.491 15.814 1.00 60.56 177 ASN A O 1
ATOM 1365 N N . VAL A 1 178 ? 0.599 -8.839 14.339 1.00 61.31 178 VAL A N 1
ATOM 1366 C CA . VAL A 1 178 ? -0.556 -9.654 13.954 1.00 61.31 178 VAL A CA 1
ATOM 1367 C C . VAL A 1 178 ? -1.256 -10.244 15.176 1.00 61.31 178 VAL A C 1
ATOM 1369 O O . VAL A 1 178 ? -2.469 -10.157 15.303 1.00 61.31 178 VAL A O 1
ATOM 1372 N N . HIS A 1 179 ? -0.494 -10.854 16.082 1.00 60.09 179 HIS A N 1
ATOM 1373 C CA . HIS A 1 179 ? -1.046 -11.530 17.250 1.00 60.09 179 HIS A CA 1
ATOM 1374 C C . HIS A 1 179 ? -1.442 -10.522 18.331 1.00 60.09 179 HIS A C 1
ATOM 1376 O O . HIS A 1 179 ? -2.437 -10.725 19.014 1.00 60.09 179 HIS A O 1
ATOM 1382 N N . ILE A 1 180 ? -0.688 -9.427 18.462 1.00 61.25 180 ILE A N 1
ATOM 1383 C CA . ILE A 1 180 ? -0.981 -8.334 19.397 1.00 61.25 180 ILE A CA 1
ATOM 1384 C C . ILE A 1 180 ? -2.279 -7.615 19.009 1.00 61.25 180 ILE A C 1
ATOM 1386 O O . ILE A 1 180 ? -3.070 -7.278 19.884 1.00 61.25 180 ILE A O 1
ATOM 1390 N N . HIS A 1 181 ? -2.514 -7.413 17.712 1.00 68.31 181 HIS A N 1
ATOM 1391 C CA . HIS A 1 181 ? -3.682 -6.699 17.195 1.00 68.31 181 HIS A CA 1
ATOM 1392 C C . HIS A 1 181 ? -4.834 -7.620 16.765 1.00 68.31 181 HIS A C 1
ATOM 1394 O O . HIS A 1 181 ? -5.817 -7.131 16.222 1.00 68.31 181 HIS A O 1
ATOM 1400 N N . GLY A 1 182 ? -4.733 -8.939 16.980 1.00 70.81 182 GLY A N 1
ATOM 1401 C CA . GLY A 1 182 ? -5.793 -9.886 16.603 1.00 70.81 182 GLY A CA 1
ATOM 1402 C C . GLY A 1 182 ? -6.066 -9.940 15.094 1.00 70.81 182 GLY A C 1
ATOM 1403 O O . GLY A 1 182 ? -7.191 -10.179 14.666 1.00 70.81 182 GLY A O 1
ATOM 1404 N N . MET A 1 183 ? -5.054 -9.687 14.265 1.00 81.06 183 MET A N 1
ATOM 1405 C CA . MET A 1 183 ? -5.193 -9.726 12.814 1.00 81.06 183 MET A CA 1
ATOM 1406 C C . MET A 1 183 ? -5.243 -11.183 12.338 1.00 81.06 183 MET A C 1
ATOM 1408 O O . MET A 1 183 ? -4.246 -11.901 12.401 1.00 81.06 183 MET A O 1
ATOM 1412 N N . HIS A 1 184 ? -6.405 -11.622 11.858 1.00 79.12 184 HIS A N 1
ATOM 1413 C CA . HIS A 1 184 ? -6.630 -13.004 11.408 1.00 79.12 184 HIS A CA 1
ATOM 1414 C C . HIS A 1 184 ? -6.598 -13.176 9.886 1.00 79.12 184 HIS A C 1
ATOM 1416 O O . HIS A 1 184 ? -6.518 -14.301 9.398 1.00 79.12 184 HIS A O 1
ATOM 1422 N N . ALA A 1 185 ? -6.656 -12.071 9.145 1.00 87.62 185 ALA A N 1
ATOM 1423 C CA . ALA A 1 185 ? -6.611 -12.058 7.694 1.00 87.62 185 ALA A CA 1
ATOM 1424 C C . ALA A 1 185 ? -5.961 -10.767 7.187 1.00 87.62 185 ALA A C 1
ATOM 1426 O O . ALA A 1 185 ? -5.962 -9.737 7.862 1.00 87.62 185 ALA A O 1
ATOM 1427 N N . VAL A 1 186 ? -5.408 -10.836 5.981 1.00 91.50 186 VAL A N 1
ATOM 1428 C CA . VAL A 1 186 ? -4.921 -9.685 5.226 1.00 91.50 186 VAL A CA 1
ATOM 1429 C C . VAL A 1 186 ? -6.123 -8.868 4.757 1.00 91.50 186 VAL A C 1
ATOM 1431 O O . VAL A 1 186 ? -7.071 -9.421 4.204 1.00 91.50 186 VAL A O 1
ATOM 1434 N N . THR A 1 187 ? -6.081 -7.553 4.969 1.00 93.19 187 THR A N 1
ATOM 1435 C CA . THR A 1 187 ? -7.118 -6.614 4.516 1.00 93.19 187 THR A CA 1
ATOM 1436 C C . THR A 1 187 ? -6.642 -5.824 3.298 1.00 93.19 187 THR A C 1
ATOM 1438 O O . THR A 1 187 ? -5.438 -5.608 3.128 1.00 93.19 187 THR A O 1
ATOM 1441 N N . LYS A 1 188 ? -7.575 -5.325 2.481 1.00 95.69 188 LYS A N 1
ATOM 1442 C CA . LYS A 1 188 ? -7.269 -4.458 1.328 1.00 95.69 188 LYS A CA 1
ATOM 1443 C C . LYS A 1 188 ? -6.439 -3.234 1.738 1.00 95.69 188 LYS A C 1
ATOM 1445 O O . LYS A 1 188 ? -5.379 -2.985 1.170 1.00 95.69 188 LYS A O 1
ATOM 1450 N N . ALA A 1 189 ? -6.847 -2.564 2.819 1.00 93.12 189 ALA A N 1
ATOM 1451 C CA . ALA A 1 189 ? -6.122 -1.436 3.407 1.00 93.12 189 ALA A CA 1
ATOM 1452 C C . ALA A 1 189 ? -4.702 -1.805 3.863 1.00 93.12 189 ALA A C 1
ATOM 1454 O O . ALA A 1 189 ? -3.763 -1.044 3.635 1.00 93.12 189 ALA A O 1
ATOM 1455 N N . SER A 1 190 ? -4.502 -2.991 4.452 1.00 94.12 190 SER A N 1
ATOM 1456 C CA . SER A 1 190 ? -3.159 -3.440 4.841 1.00 94.12 190 SER A CA 1
ATOM 1457 C C . SER A 1 190 ? -2.243 -3.685 3.634 1.00 94.12 190 SER A C 1
ATOM 1459 O O . SER A 1 190 ? -1.054 -3.379 3.712 1.00 94.12 190 SER A O 1
ATOM 1461 N N . LEU A 1 191 ? -2.782 -4.169 2.505 1.00 96.75 191 LEU A N 1
ATOM 1462 C CA . LEU A 1 191 ? -2.026 -4.333 1.257 1.00 96.75 191 LEU A CA 1
ATOM 1463 C C . LEU A 1 191 ? -1.636 -2.992 0.648 1.00 96.75 191 LEU A C 1
ATOM 1465 O O . LEU A 1 191 ? -0.456 -2.785 0.359 1.00 96.75 191 LEU A O 1
ATOM 1469 N N . ALA A 1 192 ? -2.601 -2.080 0.510 1.00 96.69 192 ALA A N 1
ATOM 1470 C CA . ALA A 1 192 ? -2.352 -0.727 0.026 1.00 96.69 192 ALA A CA 1
ATOM 1471 C C . ALA A 1 192 ? -1.296 -0.030 0.898 1.00 96.69 192 ALA A C 1
ATOM 1473 O O . ALA A 1 192 ? -0.310 0.492 0.386 1.00 96.69 192 ALA A O 1
ATOM 1474 N N . TYR A 1 193 ? -1.408 -0.138 2.226 1.00 95.12 193 TYR A N 1
ATOM 1475 C CA . TYR A 1 193 ? -0.442 0.444 3.156 1.00 95.12 193 TYR A CA 1
ATOM 1476 C C . TYR A 1 193 ? 0.976 -0.115 2.972 1.00 95.12 193 TYR A C 1
ATOM 1478 O O . TYR A 1 193 ? 1.943 0.648 2.921 1.00 95.12 193 TYR A O 1
ATOM 1486 N N . VAL A 1 194 ? 1.122 -1.439 2.857 1.00 96.12 194 VAL A N 1
ATOM 1487 C CA . VAL A 1 194 ? 2.429 -2.090 2.655 1.00 96.12 194 VAL A CA 1
ATOM 1488 C C . VAL A 1 194 ? 3.045 -1.689 1.320 1.00 96.12 194 VA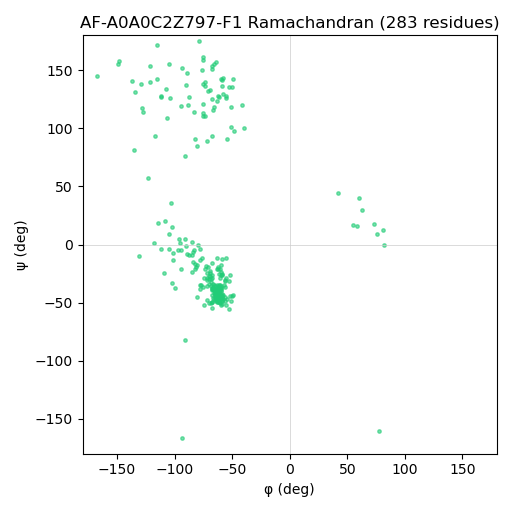L A C 1
ATOM 1490 O O . VAL A 1 194 ? 4.246 -1.414 1.265 1.00 96.12 194 VAL A O 1
ATOM 1493 N N . ALA A 1 195 ? 2.236 -1.610 0.263 1.00 96.94 195 ALA A N 1
ATOM 1494 C CA . ALA A 1 195 ? 2.667 -1.106 -1.031 1.00 96.94 195 ALA A CA 1
ATOM 1495 C C . ALA A 1 195 ? 3.173 0.338 -0.928 1.00 96.94 195 ALA A C 1
ATOM 1497 O O . ALA A 1 195 ? 4.274 0.625 -1.399 1.00 96.94 195 ALA A O 1
ATOM 1498 N N . THR A 1 196 ? 2.440 1.225 -0.249 1.00 95.06 196 THR A N 1
ATOM 1499 C CA . THR A 1 196 ? 2.846 2.623 -0.038 1.00 95.06 196 THR A CA 1
ATOM 1500 C C . THR A 1 196 ? 4.133 2.728 0.783 1.00 95.06 196 THR A C 1
ATOM 1502 O O . THR A 1 196 ? 5.011 3.523 0.452 1.00 95.06 196 THR A O 1
ATOM 1505 N N . GLN A 1 197 ? 4.308 1.900 1.822 1.00 93.69 197 GLN A N 1
ATOM 1506 C CA . GLN A 1 197 ? 5.560 1.845 2.591 1.00 93.69 197 GLN A CA 1
ATOM 1507 C C . GLN A 1 197 ? 6.743 1.403 1.724 1.00 93.69 197 GLN A C 1
ATOM 1509 O O . GLN A 1 197 ? 7.812 2.015 1.777 1.00 93.69 197 GLN A O 1
ATOM 1514 N N . ALA A 1 198 ? 6.559 0.365 0.905 1.00 94.88 198 ALA A N 1
ATOM 1515 C CA . ALA A 1 198 ? 7.588 -0.114 -0.008 1.00 94.88 198 ALA A CA 1
ATOM 1516 C C . ALA A 1 198 ? 7.939 0.943 -1.066 1.00 94.88 198 ALA A C 1
ATOM 1518 O O . ALA A 1 198 ? 9.119 1.248 -1.232 1.00 94.88 198 ALA A O 1
ATOM 1519 N N . GLN A 1 199 ? 6.939 1.553 -1.717 1.00 93.50 199 GLN A N 1
ATOM 1520 C CA . GLN A 1 199 ? 7.146 2.630 -2.690 1.00 93.50 199 GLN A CA 1
ATOM 1521 C C . GLN A 1 199 ? 7.942 3.763 -2.058 1.00 93.50 199 GLN A C 1
ATOM 1523 O O . GLN A 1 199 ? 8.986 4.141 -2.589 1.00 93.50 199 GLN A O 1
ATOM 1528 N N . PHE A 1 200 ? 7.489 4.246 -0.894 1.00 91.81 200 PHE A N 1
ATOM 1529 C CA . PHE A 1 200 ? 8.182 5.290 -0.165 1.00 91.81 200 PHE A CA 1
ATOM 1530 C C . PHE A 1 200 ? 9.632 4.880 0.036 1.00 91.81 200 PHE A C 1
ATOM 1532 O O . PHE A 1 200 ? 10.509 5.591 -0.413 1.00 91.81 200 PHE A O 1
ATOM 1539 N N . LEU A 1 201 ? 9.939 3.730 0.626 1.00 91.75 201 LEU A N 1
ATOM 1540 C CA . LEU A 1 201 ? 11.326 3.336 0.896 1.00 91.75 201 LEU A CA 1
ATOM 1541 C C . LEU A 1 201 ? 12.225 3.224 -0.345 1.00 91.75 201 LEU A C 1
ATOM 1543 O O . LEU A 1 201 ? 13.437 3.412 -0.226 1.00 91.75 201 LEU A O 1
ATOM 1547 N N . LEU A 1 202 ? 11.647 2.961 -1.515 1.00 92.06 202 LEU A N 1
ATOM 1548 C CA . LEU A 1 202 ? 12.369 2.925 -2.783 1.00 92.06 202 LEU A CA 1
ATOM 1549 C C . LEU A 1 202 ? 12.604 4.316 -3.387 1.00 92.06 202 LEU A C 1
ATOM 1551 O O . LEU A 1 202 ? 13.486 4.439 -4.236 1.00 92.06 202 LEU A O 1
ATOM 1555 N N . THR A 1 203 ? 11.862 5.354 -2.984 1.00 89.44 203 THR A N 1
ATOM 1556 C CA . THR A 1 203 ? 12.055 6.731 -3.480 1.00 89.44 203 THR A CA 1
ATOM 1557 C C . THR A 1 203 ? 13.243 7.422 -2.806 1.00 89.44 203 THR A C 1
ATOM 1559 O O . THR A 1 203 ? 13.852 6.882 -1.888 1.00 89.44 203 THR A O 1
ATOM 1562 N N . SER A 1 204 ? 13.603 8.634 -3.232 1.00 85.94 204 SER A N 1
ATOM 1563 C CA . SER A 1 204 ? 14.589 9.471 -2.529 1.00 85.94 204 SER A CA 1
ATOM 1564 C C . SER A 1 204 ? 13.963 10.390 -1.463 1.00 85.94 204 SER A C 1
ATOM 1566 O O . SER A 1 204 ? 14.688 10.994 -0.668 1.00 85.94 204 SER A O 1
ATOM 1568 N N . THR A 1 205 ? 12.628 10.465 -1.397 1.00 83.50 205 THR A N 1
ATOM 1569 C CA . THR A 1 205 ? 11.861 11.370 -0.523 1.00 83.50 205 THR A CA 1
ATOM 1570 C C . THR A 1 205 ? 12.176 11.145 0.958 1.00 83.50 205 THR A C 1
ATOM 1572 O O . THR A 1 205 ? 12.238 10.014 1.426 1.00 83.50 205 THR A O 1
ATOM 1575 N N . GLN A 1 206 ? 12.353 12.195 1.757 1.00 79.31 206 GLN A N 1
ATOM 1576 C CA . GLN A 1 206 ? 12.673 12.016 3.185 1.00 79.31 206 GLN A CA 1
ATOM 1577 C C . GLN A 1 206 ? 11.449 12.053 4.103 1.00 79.31 206 GLN A C 1
ATOM 1579 O O . GLN A 1 206 ? 11.505 11.516 5.209 1.00 79.31 206 GLN A O 1
ATOM 1584 N N . VAL A 1 207 ? 10.352 12.648 3.640 1.00 75.31 207 VAL A N 1
ATOM 1585 C CA . VAL A 1 207 ? 9.164 12.942 4.443 1.00 75.31 207 VAL A CA 1
ATOM 1586 C C . VAL A 1 207 ? 7.929 12.422 3.719 1.00 75.31 207 VAL A C 1
ATOM 1588 O O . VAL A 1 207 ? 7.820 12.570 2.508 1.00 75.31 207 VAL A O 1
ATOM 1591 N N . PHE A 1 208 ? 7.003 11.810 4.454 1.00 71.56 208 PHE A N 1
ATOM 1592 C CA . PHE A 1 208 ? 5.648 11.604 3.949 1.00 71.56 208 PHE A CA 1
ATOM 1593 C C . PHE A 1 208 ? 4.925 12.945 4.011 1.00 71.56 208 PHE A C 1
ATOM 1595 O O . PHE A 1 208 ? 4.684 13.444 5.109 1.00 71.56 208 PHE A O 1
ATOM 1602 N N . SER A 1 209 ? 4.593 13.523 2.864 1.00 65.94 209 SER A N 1
ATOM 1603 C CA . SER A 1 209 ? 3.750 14.712 2.805 1.00 65.94 209 SER A CA 1
ATOM 1604 C C . SER A 1 209 ? 2.518 14.420 1.968 1.00 65.94 209 SER A C 1
ATOM 1606 O O . SER A 1 209 ? 2.609 13.764 0.934 1.00 65.94 209 SER A O 1
ATOM 1608 N N . HIS A 1 210 ? 1.383 14.934 2.429 1.00 59.59 210 HIS A N 1
ATOM 1609 C CA . HIS A 1 210 ? 0.114 14.927 1.701 1.00 59.59 210 HIS A CA 1
ATOM 1610 C C . HIS A 1 210 ? 0.180 15.836 0.460 1.00 59.59 210 HIS A C 1
ATOM 1612 O O . HIS A 1 210 ? -0.405 15.547 -0.571 1.00 59.59 210 HIS A O 1
ATOM 1618 N N . THR A 1 211 ? 1.007 16.884 0.519 1.00 52.44 211 THR A N 1
ATOM 1619 C CA . THR A 1 211 ? 1.200 17.866 -0.561 1.00 52.44 211 THR A CA 1
ATOM 1620 C C . THR A 1 211 ? 2.390 17.571 -1.475 1.00 52.44 211 THR A C 1
ATOM 1622 O O . THR A 1 211 ? 2.702 18.372 -2.357 1.00 52.44 211 THR A O 1
ATOM 1625 N N . ASP A 1 212 ? 3.114 16.469 -1.256 1.00 57.28 212 ASP A N 1
ATOM 1626 C CA . ASP A 1 212 ? 4.284 16.154 -2.075 1.00 57.28 212 ASP A CA 1
ATOM 1627 C C . ASP A 1 212 ? 3.875 15.466 -3.380 1.00 57.28 212 ASP A C 1
ATOM 1629 O O . ASP A 1 212 ? 3.814 14.239 -3.475 1.00 57.28 212 ASP A O 1
ATOM 1633 N N . HIS A 1 213 ? 3.658 16.289 -4.407 1.00 55.03 213 HIS A N 1
ATOM 1634 C CA . HIS A 1 213 ? 3.399 15.868 -5.785 1.00 55.03 213 HIS A CA 1
ATOM 1635 C C . HIS A 1 213 ? 4.523 15.011 -6.398 1.00 55.03 213 HIS A C 1
ATOM 1637 O O . HIS A 1 213 ? 4.330 14.434 -7.463 1.00 55.03 213 HIS A O 1
ATOM 1643 N N . VAL A 1 214 ? 5.706 14.923 -5.769 1.00 54.06 214 VAL A N 1
ATOM 1644 C CA . VAL A 1 214 ? 6.812 14.085 -6.265 1.00 54.06 214 VAL A CA 1
ATOM 1645 C C . VAL A 1 214 ? 6.581 12.609 -5.958 1.00 54.06 214 VAL A C 1
ATOM 1647 O O . VAL A 1 214 ? 6.985 11.752 -6.742 1.00 54.06 214 VAL A O 1
ATOM 1650 N N . THR A 1 215 ? 5.967 12.302 -4.813 1.00 61.97 215 THR A N 1
ATOM 1651 C CA . THR A 1 215 ? 5.743 10.915 -4.382 1.00 61.97 215 THR A CA 1
ATOM 1652 C C . THR A 1 215 ? 4.275 10.510 -4.450 1.00 61.97 215 THR A C 1
ATOM 1654 O O . THR A 1 215 ? 4.001 9.315 -4.519 1.00 61.97 215 THR A O 1
ATOM 1657 N N . ASP A 1 216 ? 3.360 11.484 -4.383 1.00 78.50 216 ASP A N 1
ATOM 1658 C CA . ASP A 1 216 ? 1.907 11.325 -4.521 1.00 78.50 216 ASP A CA 1
ATOM 1659 C C . ASP A 1 216 ? 1.350 10.089 -3.786 1.00 78.50 216 ASP A C 1
ATOM 1661 O O . ASP A 1 216 ? 0.592 9.271 -4.307 1.00 78.50 216 ASP A O 1
ATOM 1665 N N . SER A 1 217 ? 1.824 9.893 -2.549 1.00 84.81 217 SER A N 1
ATOM 1666 C CA . SER A 1 217 ? 1.647 8.633 -1.817 1.00 84.81 217 SER A CA 1
ATOM 1667 C C . SER A 1 217 ? 0.201 8.381 -1.399 1.00 84.81 217 SER A C 1
ATOM 1669 O O . SER A 1 217 ? -0.187 7.226 -1.222 1.00 84.81 217 SER A O 1
ATOM 1671 N N . GLU A 1 218 ? -0.583 9.446 -1.222 1.00 86.19 218 GLU A N 1
ATOM 1672 C CA . GLU A 1 218 ? -2.017 9.336 -0.972 1.00 86.19 218 GLU A CA 1
ATOM 1673 C C . GLU A 1 218 ? -2.753 8.868 -2.226 1.00 86.19 218 GLU A C 1
ATOM 1675 O O . GLU A 1 218 ? -3.503 7.897 -2.145 1.00 86.19 218 GLU A O 1
ATOM 1680 N N . HIS A 1 219 ? -2.521 9.495 -3.383 1.00 88.50 219 HIS A N 1
ATOM 1681 C CA . HIS A 1 219 ? -3.150 9.059 -4.625 1.00 88.50 219 HIS A CA 1
ATOM 1682 C C . HIS A 1 219 ? -2.729 7.632 -4.987 1.00 88.50 219 HIS A C 1
ATOM 1684 O O . HIS A 1 219 ? -3.572 6.825 -5.366 1.00 88.50 219 HIS A O 1
ATOM 1690 N N . PHE A 1 220 ? -1.462 7.271 -4.759 1.00 92.06 220 PHE A N 1
ATOM 1691 C CA . PHE A 1 220 ? -0.989 5.896 -4.906 1.00 92.06 220 PHE A CA 1
ATOM 1692 C C . PHE A 1 220 ? -1.753 4.918 -4.004 1.00 92.06 220 PHE A C 1
ATOM 1694 O O . PHE A 1 220 ? -2.284 3.920 -4.488 1.00 92.06 220 PHE A O 1
ATOM 1701 N N . TYR A 1 221 ? -1.868 5.216 -2.705 1.00 92.88 221 TYR A N 1
ATOM 1702 C CA . TYR A 1 221 ? -2.629 4.392 -1.762 1.00 92.88 221 TYR A CA 1
ATOM 1703 C C . TYR A 1 221 ? -4.100 4.250 -2.178 1.00 92.88 221 TYR A C 1
ATOM 1705 O O . TYR A 1 221 ? -4.632 3.139 -2.213 1.00 92.88 221 TYR A O 1
ATOM 1713 N N . ASN A 1 222 ? -4.738 5.369 -2.526 1.00 91.44 222 ASN A N 1
ATOM 1714 C CA . ASN A 1 222 ? -6.142 5.406 -2.914 1.00 91.44 222 ASN A CA 1
ATOM 1715 C C . ASN A 1 222 ? -6.386 4.685 -4.240 1.00 91.44 222 ASN A C 1
ATOM 1717 O O . ASN A 1 222 ? -7.350 3.942 -4.318 1.00 91.44 222 ASN A O 1
ATOM 1721 N N . SER A 1 223 ? -5.495 4.794 -5.230 1.00 95.00 223 SER A N 1
ATOM 1722 C CA . SER A 1 223 ? -5.637 4.070 -6.501 1.00 95.00 223 SER A CA 1
ATOM 1723 C C . SER A 1 223 ? -5.627 2.549 -6.306 1.00 95.00 223 SER A C 1
ATOM 1725 O O . SER A 1 223 ? -6.411 1.836 -6.930 1.00 95.00 223 SER A O 1
ATOM 1727 N N . ILE A 1 224 ? -4.791 2.040 -5.389 1.00 96.56 224 ILE A N 1
ATOM 1728 C CA . ILE A 1 224 ? -4.778 0.618 -5.022 1.00 96.56 224 ILE A CA 1
ATOM 1729 C C . ILE A 1 224 ? -6.089 0.234 -4.340 1.00 96.56 224 ILE A C 1
ATOM 1731 O O . ILE A 1 224 ? -6.671 -0.792 -4.683 1.00 96.56 224 ILE A O 1
ATOM 1735 N N . LEU A 1 225 ? -6.557 1.035 -3.381 1.00 94.19 225 LEU A N 1
ATOM 1736 C CA . LEU A 1 225 ? -7.835 0.770 -2.725 1.00 94.19 225 LEU A CA 1
ATOM 1737 C C . LEU A 1 225 ? -9.007 0.806 -3.699 1.00 94.19 225 LEU A C 1
ATOM 1739 O O . LEU A 1 225 ? -9.844 -0.084 -3.638 1.00 94.19 225 LEU A O 1
ATOM 1743 N N . ASP A 1 226 ? -9.036 1.771 -4.611 1.00 93.88 226 ASP A N 1
ATOM 1744 C CA . ASP A 1 226 ? -10.101 1.914 -5.595 1.00 93.88 226 ASP A CA 1
ATOM 1745 C C . ASP A 1 226 ? -10.175 0.672 -6.501 1.00 93.88 226 ASP A C 1
ATOM 1747 O O . ASP A 1 226 ? -11.276 0.180 -6.744 1.00 93.88 226 ASP A O 1
ATOM 1751 N N . LEU A 1 227 ? -9.035 0.082 -6.910 1.00 95.50 227 LEU A N 1
ATOM 1752 C CA . LEU A 1 227 ? -9.044 -1.223 -7.591 1.00 95.50 227 LEU A CA 1
ATOM 1753 C C . LEU A 1 227 ? -9.585 -2.327 -6.673 1.00 95.50 227 LEU A C 1
ATOM 1755 O O . LEU A 1 227 ? -10.443 -3.106 -7.075 1.00 95.50 227 LEU A O 1
ATOM 1759 N N . LEU A 1 228 ? -9.074 -2.419 -5.442 1.00 96.06 228 LEU A N 1
ATOM 1760 C CA . LEU A 1 228 ? -9.428 -3.506 -4.527 1.00 96.06 228 LEU A CA 1
ATOM 1761 C C . LEU A 1 228 ? -10.891 -3.440 -4.056 1.00 96.06 228 LEU A C 1
ATOM 1763 O O . LEU A 1 228 ? -11.455 -4.470 -3.685 1.00 96.06 228 LEU A O 1
ATOM 1767 N N . ASP A 1 229 ? -11.506 -2.260 -4.029 1.00 93.62 229 ASP A N 1
ATOM 1768 C CA . ASP A 1 229 ? -12.908 -2.035 -3.668 1.00 93.62 229 ASP A CA 1
ATOM 1769 C C . ASP A 1 229 ? -13.853 -1.993 -4.874 1.00 93.62 229 ASP A C 1
ATOM 1771 O O . ASP A 1 229 ? -15.076 -1.982 -4.684 1.00 93.62 229 ASP A O 1
ATOM 1775 N N . ASN A 1 230 ? -13.319 -2.066 -6.098 1.00 92.56 230 ASN A N 1
ATOM 1776 C CA . ASN A 1 230 ? -14.132 -2.184 -7.297 1.00 92.56 230 ASN A CA 1
ATOM 1777 C C . ASN A 1 230 ? -14.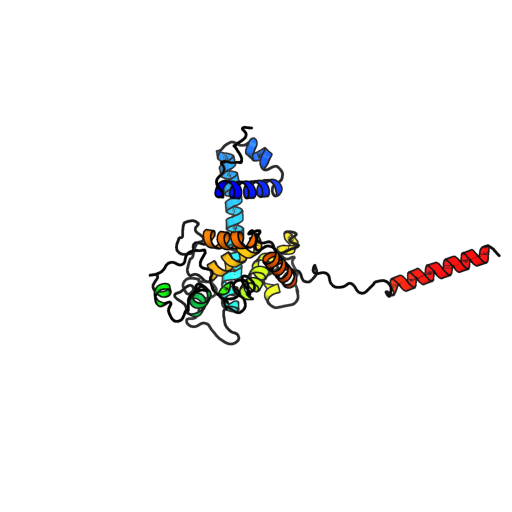961 -3.479 -7.254 1.00 92.56 230 ASN A C 1
ATOM 1779 O O . ASN A 1 230 ? -14.453 -4.582 -7.045 1.00 92.56 230 ASN A O 1
ATOM 1783 N N . ARG A 1 231 ? -16.276 -3.337 -7.440 1.00 92.94 231 ARG A N 1
ATOM 1784 C CA . ARG A 1 231 ? -17.219 -4.460 -7.402 1.00 92.94 231 ARG A CA 1
ATOM 1785 C C . ARG A 1 231 ? -17.060 -5.392 -8.594 1.00 92.94 231 ARG A C 1
ATOM 1787 O O . ARG A 1 231 ? -17.341 -6.577 -8.429 1.00 92.94 231 ARG A O 1
ATOM 1794 N N . ASP A 1 232 ? -16.627 -4.858 -9.730 1.00 95.12 232 ASP A N 1
ATOM 1795 C CA . ASP A 1 232 ? -16.459 -5.617 -10.968 1.00 95.12 232 ASP A CA 1
ATOM 1796 C C . ASP A 1 232 ? -15.234 -6.543 -10.908 1.00 95.12 232 ASP A C 1
ATOM 1798 O O . ASP A 1 232 ? -15.207 -7.554 -11.595 1.00 95.12 232 ASP A O 1
ATOM 1802 N N . GLU A 1 233 ? -14.284 -6.256 -10.013 1.00 95.31 233 GLU A N 1
ATOM 1803 C CA . GLU A 1 233 ? -13.022 -6.994 -9.845 1.00 95.31 233 GLU A CA 1
ATOM 1804 C C . GLU A 1 233 ? -13.041 -7.945 -8.634 1.00 95.31 233 GLU A C 1
ATOM 1806 O O . GLU A 1 233 ? -12.004 -8.361 -8.106 1.00 95.31 233 GLU A O 1
ATOM 1811 N N . ARG A 1 234 ? -14.232 -8.222 -8.089 1.00 94.69 234 ARG A N 1
ATOM 1812 C CA . ARG A 1 234 ? -14.378 -8.922 -6.804 1.00 94.69 234 ARG A CA 1
ATOM 1813 C C . ARG A 1 234 ? -13.734 -10.306 -6.820 1.00 94.69 234 ARG A C 1
ATOM 1815 O O . ARG A 1 234 ? -13.090 -10.674 -5.839 1.00 94.69 234 ARG A O 1
ATOM 1822 N N . ASP A 1 235 ? -13.908 -11.058 -7.901 1.00 95.12 235 ASP A N 1
ATOM 1823 C CA . ASP A 1 235 ? -13.438 -12.440 -7.987 1.00 95.12 235 ASP A CA 1
ATOM 1824 C C . ASP A 1 235 ? -11.899 -12.501 -7.999 1.00 95.12 235 ASP A C 1
ATOM 1826 O O . ASP A 1 235 ? -11.287 -13.346 -7.336 1.00 95.12 235 ASP A O 1
ATOM 1830 N N . GLU A 1 236 ? -11.251 -11.573 -8.699 1.00 96.62 236 GLU A N 1
ATOM 1831 C CA . GLU A 1 236 ? -9.802 -11.401 -8.766 1.00 96.62 236 GLU A CA 1
ATOM 1832 C C . GLU A 1 236 ? -9.237 -10.941 -7.416 1.00 96.62 236 GLU A C 1
ATOM 1834 O O . GLU A 1 236 ? -8.231 -11.484 -6.932 1.00 96.62 236 GLU A O 1
ATOM 1839 N N . VAL A 1 237 ? -9.914 -9.990 -6.763 1.00 97.06 237 VAL A N 1
ATOM 1840 C CA . VAL A 1 237 ? -9.556 -9.497 -5.426 1.00 97.06 237 VAL A CA 1
ATOM 1841 C C . VAL A 1 237 ? -9.673 -10.607 -4.379 1.00 97.06 237 VAL A C 1
ATOM 1843 O O . VAL A 1 237 ? -8.760 -10.779 -3.568 1.00 97.06 237 VAL A O 1
ATOM 1846 N N . ASP A 1 238 ? -10.731 -11.414 -4.407 1.00 95.69 238 ASP A N 1
ATOM 1847 C CA . ASP A 1 238 ? -10.917 -12.526 -3.470 1.00 95.69 238 ASP A CA 1
ATOM 1848 C C . ASP A 1 238 ? -9.843 -13.609 -3.662 1.00 95.69 238 ASP A C 1
ATOM 1850 O O . ASP A 1 238 ? -9.292 -14.145 -2.688 1.00 95.69 238 ASP A O 1
ATOM 1854 N N . GLN A 1 239 ? -9.455 -13.887 -4.909 1.00 95.69 239 GLN A N 1
ATOM 1855 C CA . GLN A 1 239 ? -8.324 -14.766 -5.213 1.00 95.69 239 GLN A CA 1
ATOM 1856 C C . GLN A 1 239 ? -6.995 -14.189 -4.709 1.00 95.69 239 GLN A C 1
ATOM 1858 O O . GLN A 1 239 ? -6.171 -14.925 -4.153 1.00 95.69 239 GLN A O 1
ATOM 1863 N N . LEU A 1 240 ? -6.774 -12.881 -4.874 1.00 96.75 240 LEU A N 1
ATOM 1864 C CA . LEU A 1 240 ? -5.602 -12.179 -4.353 1.00 96.75 240 LEU A CA 1
ATOM 1865 C C . LEU A 1 240 ? -5.536 -12.267 -2.822 1.00 96.75 240 LEU A C 1
ATOM 1867 O O . LEU A 1 240 ? -4.500 -12.662 -2.283 1.00 96.75 240 LEU A O 1
ATOM 1871 N N . LEU A 1 241 ? -6.627 -11.964 -2.116 1.00 95.56 241 LEU A N 1
ATOM 1872 C CA . LEU A 1 241 ? -6.691 -12.041 -0.654 1.00 95.56 241 LEU A CA 1
ATOM 1873 C C . LEU A 1 241 ? -6.513 -13.480 -0.155 1.00 95.56 241 LEU A C 1
ATOM 1875 O O . LEU A 1 241 ? -5.786 -13.714 0.811 1.00 95.56 241 LEU A O 1
ATOM 1879 N N . THR A 1 242 ? -7.092 -14.465 -0.846 1.00 94.19 242 THR A N 1
ATOM 1880 C CA . THR A 1 242 ? -6.883 -15.891 -0.550 1.00 94.19 242 THR A CA 1
ATOM 1881 C C . THR A 1 242 ? -5.412 -16.280 -0.682 1.00 94.19 242 THR A C 1
ATOM 1883 O O . THR A 1 242 ? -4.860 -16.963 0.187 1.00 94.19 242 THR A O 1
ATOM 1886 N N . TRP A 1 243 ? -4.748 -15.828 -1.748 1.00 94.75 243 TRP A N 1
ATOM 1887 C CA . TRP A 1 243 ? -3.318 -16.046 -1.938 1.00 94.75 243 TRP A CA 1
ATOM 1888 C C . TRP A 1 243 ? -2.499 -15.403 -0.812 1.00 94.75 243 TRP A C 1
ATOM 1890 O O . TRP A 1 243 ? -1.645 -16.069 -0.228 1.00 94.75 243 TRP A O 1
ATOM 1900 N N . TRP A 1 244 ? -2.798 -14.157 -0.440 1.00 94.88 244 TRP A N 1
ATOM 1901 C CA . TRP A 1 244 ? -2.111 -13.440 0.637 1.00 94.88 244 TRP A CA 1
ATOM 1902 C C . TRP A 1 244 ? -2.289 -14.098 2.006 1.00 94.88 244 TRP A C 1
ATOM 1904 O O . TRP A 1 244 ? -1.313 -14.285 2.736 1.00 94.88 244 TRP A O 1
ATOM 1914 N N . ASN A 1 245 ? -3.508 -14.528 2.333 1.00 90.69 245 ASN A N 1
ATOM 1915 C CA . ASN A 1 245 ? -3.786 -15.242 3.576 1.00 90.69 245 ASN A CA 1
ATOM 1916 C C . ASN A 1 245 ? -2.995 -16.553 3.672 1.00 90.69 245 ASN A C 1
ATOM 1918 O O . ASN A 1 245 ? -2.491 -16.875 4.744 1.00 90.69 245 ASN A O 1
ATOM 1922 N N . ARG A 1 246 ? -2.764 -17.257 2.556 1.00 88.44 246 ARG A N 1
ATOM 1923 C CA . ARG A 1 246 ? -1.869 -18.429 2.522 1.00 88.44 246 ARG A CA 1
ATOM 1924 C C . ARG A 1 246 ? -0.405 -18.076 2.811 1.00 88.44 246 ARG A C 1
ATOM 1926 O O . ARG A 1 246 ? 0.291 -18.865 3.442 1.00 88.44 246 ARG A O 1
ATOM 1933 N N . GLN A 1 247 ? 0.071 -16.908 2.370 1.00 88.06 247 GLN A N 1
ATOM 1934 C CA . GLN A 1 247 ? 1.463 -16.477 2.581 1.00 88.06 247 GLN A CA 1
ATOM 1935 C C . GLN A 1 247 ? 1.746 -16.006 4.015 1.00 88.06 247 GLN A C 1
ATOM 1937 O O . GLN A 1 247 ? 2.859 -16.193 4.522 1.00 88.06 247 GLN A O 1
ATOM 1942 N N . ILE A 1 248 ? 0.769 -15.340 4.637 1.00 86.81 248 ILE A N 1
ATOM 1943 C CA . ILE A 1 248 ? 0.922 -14.676 5.940 1.00 86.81 248 ILE A CA 1
ATOM 1944 C C . ILE A 1 248 ? 0.367 -15.530 7.085 1.00 86.81 248 ILE A C 1
ATOM 1946 O O . ILE A 1 248 ? 0.975 -15.589 8.154 1.00 86.81 248 ILE A O 1
ATOM 1950 N N . PHE A 1 249 ? -0.741 -16.234 6.852 1.00 82.50 249 PHE A N 1
ATOM 1951 C CA . PHE A 1 249 ? -1.501 -16.984 7.853 1.00 82.50 249 PHE A CA 1
ATOM 1952 C C . PHE A 1 249 ? -1.648 -18.476 7.484 1.00 82.50 249 PHE A C 1
ATOM 1954 O O . PHE A 1 249 ? -2.767 -18.995 7.435 1.00 82.50 249 PHE A O 1
ATOM 1961 N N . PRO A 1 250 ? -0.543 -19.222 7.275 1.00 71.06 250 PRO A N 1
ATOM 1962 C CA . PRO A 1 250 ? -0.604 -20.622 6.838 1.00 71.06 250 PRO A CA 1
ATOM 1963 C C . PRO A 1 250 ? -1.292 -21.553 7.852 1.00 71.06 250 PRO A C 1
ATOM 1965 O O . PRO A 1 250 ? -1.766 -22.620 7.487 1.00 71.06 250 PRO A O 1
ATOM 1968 N N . LEU A 1 251 ? -1.364 -21.154 9.129 1.00 63.53 251 LEU A N 1
ATOM 1969 C CA . LEU A 1 251 ? -2.042 -21.913 10.190 1.00 63.53 251 LEU A CA 1
ATOM 1970 C C . LEU A 1 251 ? -3.568 -21.722 10.212 1.00 63.53 251 LEU A C 1
ATOM 1972 O O . LEU A 1 251 ? -4.261 -22.517 10.840 1.00 63.53 251 LEU A O 1
ATOM 1976 N N . TYR A 1 252 ? -4.076 -20.668 9.567 1.00 58.59 252 TYR A N 1
ATOM 1977 C CA . TYR A 1 252 ? -5.508 -20.355 9.483 1.00 58.59 252 TYR A CA 1
ATOM 1978 C C . TYR A 1 252 ? -6.118 -20.758 8.142 1.00 58.59 252 TYR A C 1
ATOM 1980 O O . TYR A 1 252 ? -7.330 -20.680 7.968 1.00 58.59 252 TYR A O 1
ATOM 1988 N N . THR A 1 253 ? -5.293 -21.188 7.188 1.00 53.72 253 THR A N 1
ATOM 1989 C CA . THR A 1 253 ? -5.803 -21.840 5.987 1.00 53.72 253 THR A CA 1
ATOM 1990 C C . THR A 1 253 ? -6.269 -23.237 6.374 1.00 53.72 253 THR A C 1
ATOM 1992 O O . THR A 1 253 ? -5.571 -23.896 7.142 1.00 53.72 253 THR A O 1
ATOM 1995 N N . ASP A 1 254 ? -7.431 -23.677 5.881 1.00 48.34 254 ASP A N 1
ATOM 1996 C CA . ASP A 1 254 ? -7.977 -25.011 6.151 1.00 48.34 254 ASP A CA 1
ATOM 1997 C C . ASP A 1 254 ? -6.958 -26.098 5.782 1.00 48.34 254 ASP A C 1
ATOM 1999 O O . ASP A 1 254 ? -6.887 -26.578 4.651 1.00 48.34 254 ASP A O 1
ATOM 2003 N N . ILE A 1 255 ? -6.133 -26.493 6.751 1.00 47.44 255 ILE A N 1
ATOM 2004 C CA . ILE A 1 255 ? -5.388 -27.738 6.687 1.00 47.44 255 ILE A CA 1
ATOM 2005 C C . ILE A 1 255 ? -6.465 -28.805 6.764 1.00 47.44 255 ILE A C 1
ATOM 2007 O O . ILE A 1 255 ? -7.159 -28.902 7.779 1.00 47.44 255 ILE A O 1
ATOM 2011 N N . GLU A 1 256 ? -6.611 -29.581 5.692 1.00 43.62 256 GLU A N 1
ATOM 2012 C CA . GLU A 1 256 ? -7.454 -30.767 5.646 1.00 43.62 256 GLU A CA 1
ATOM 2013 C C . GLU A 1 256 ? -7.131 -31.627 6.880 1.00 43.62 256 GLU A C 1
ATOM 2015 O O . GLU A 1 256 ? -6.102 -32.305 6.961 1.00 43.62 256 GLU A O 1
ATOM 2020 N N . ARG A 1 257 ? -7.953 -31.502 7.931 1.00 47.38 257 ARG A N 1
ATOM 2021 C CA . ARG A 1 257 ? -7.727 -32.217 9.184 1.00 47.38 257 ARG A CA 1
ATOM 2022 C C . ARG A 1 257 ? -7.898 -33.691 8.870 1.00 47.38 257 ARG A C 1
ATOM 2024 O O . ARG A 1 257 ? -8.994 -34.119 8.509 1.00 47.38 257 ARG A O 1
ATOM 2031 N N . LEU A 1 258 ? -6.829 -34.464 9.064 1.00 49.00 258 LEU A N 1
ATOM 2032 C CA . LEU A 1 258 ? -6.887 -35.923 9.099 1.00 49.00 258 LEU A CA 1
ATOM 2033 C C . LEU A 1 258 ? -8.128 -36.347 9.888 1.00 49.00 258 LEU A C 1
ATOM 2035 O O . LEU A 1 258 ? -8.293 -35.970 11.051 1.00 49.00 258 LEU A O 1
ATOM 2039 N N . SER A 1 259 ? -9.019 -37.089 9.225 1.00 54.41 259 SER A N 1
ATOM 2040 C CA . SER A 1 259 ? -10.292 -37.503 9.806 1.00 54.41 259 SER A CA 1
ATOM 2041 C C . SER A 1 259 ? -10.064 -38.144 11.176 1.00 54.41 259 SER A C 1
ATOM 2043 O O . SER A 1 259 ? -9.413 -39.186 11.296 1.00 54.41 259 SER A O 1
ATOM 2045 N N . SER A 1 260 ? -10.631 -37.539 12.222 1.00 61.25 260 SER A N 1
ATOM 2046 C CA . SER A 1 260 ? -10.505 -38.015 13.606 1.00 61.25 260 SER A CA 1
ATOM 2047 C C . SER A 1 260 ? -11.130 -39.397 13.828 1.00 61.25 260 SER A C 1
ATOM 2049 O O . SER A 1 260 ? -10.848 -40.031 14.849 1.00 61.25 260 SER A O 1
ATOM 2051 N N . LYS A 1 261 ? -11.908 -39.897 12.853 1.00 61.81 261 LYS A N 1
ATOM 2052 C CA . LYS A 1 261 ? -12.550 -41.220 12.856 1.00 61.81 261 LYS A CA 1
ATOM 2053 C C . LYS A 1 261 ? -11.559 -42.372 13.062 1.00 61.81 261 LYS A C 1
ATOM 2055 O O . LYS A 1 261 ? -11.929 -43.377 13.653 1.00 61.81 261 LYS A O 1
ATOM 2060 N N . ASN A 1 262 ? -10.299 -42.217 12.641 1.00 66.62 262 ASN A N 1
ATOM 2061 C CA . ASN A 1 262 ? -9.250 -43.235 12.807 1.00 66.62 262 ASN A CA 1
ATOM 2062 C C . ASN A 1 262 ? -8.236 -42.914 13.917 1.00 66.62 262 ASN A C 1
ATOM 2064 O O . ASN A 1 262 ? -7.220 -43.600 14.036 1.00 66.62 262 ASN A O 1
ATOM 2068 N N . SER A 1 263 ? -8.479 -41.881 14.727 1.00 80.69 263 SER A N 1
ATOM 2069 C CA . SER A 1 263 ? -7.560 -41.513 15.804 1.00 80.69 263 SER A CA 1
ATOM 2070 C C . SER A 1 263 ? -7.512 -42.582 16.903 1.00 80.69 263 SER A C 1
ATOM 2072 O O . SER A 1 263 ? -8.496 -43.275 17.176 1.00 80.69 263 SER A O 1
ATOM 2074 N N . ALA A 1 264 ? -6.366 -42.691 17.581 1.00 80.06 264 ALA A N 1
ATOM 2075 C CA . ALA A 1 264 ? -6.218 -43.578 18.735 1.00 80.06 264 ALA A CA 1
ATOM 2076 C C . ALA A 1 264 ? -7.257 -43.268 19.829 1.00 80.06 264 ALA A C 1
ATOM 2078 O O . ALA A 1 264 ? -7.799 -44.188 20.436 1.00 80.06 264 ALA A O 1
ATOM 2079 N N . LEU A 1 265 ? -7.593 -41.987 20.023 1.00 79.38 265 LEU A N 1
ATOM 2080 C CA . LEU A 1 265 ? -8.604 -41.552 20.985 1.00 79.38 265 LEU A CA 1
ATOM 2081 C C . LEU A 1 265 ? -10.005 -42.074 20.632 1.00 79.38 265 LEU A C 1
ATOM 2083 O O . LEU A 1 265 ? -10.676 -42.624 21.502 1.00 79.38 265 LEU A O 1
ATOM 2087 N N . ALA A 1 266 ? -10.416 -41.973 19.363 1.00 79.56 266 ALA A N 1
ATOM 2088 C CA . ALA A 1 266 ? -11.702 -42.500 18.903 1.00 79.56 266 ALA A CA 1
ATOM 2089 C C . ALA A 1 266 ? -11.793 -44.024 19.099 1.00 79.56 266 ALA A C 1
ATOM 2091 O O . ALA A 1 266 ? -12.811 -44.530 19.566 1.00 79.56 266 ALA A O 1
ATOM 2092 N N . ARG A 1 267 ? -10.698 -44.755 18.843 1.00 81.81 267 ARG A N 1
ATOM 2093 C CA . ARG A 1 267 ? -10.625 -46.207 19.086 1.00 81.81 267 ARG A CA 1
ATOM 2094 C C . ARG A 1 267 ? -10.689 -46.573 20.571 1.00 81.81 267 ARG A C 1
ATOM 2096 O O . ARG A 1 267 ? -11.332 -47.557 20.924 1.00 81.81 267 ARG A O 1
ATOM 2103 N N . ILE A 1 268 ? -10.050 -45.792 21.445 1.00 84.69 268 ILE A N 1
ATOM 2104 C CA . ILE A 1 268 ? -10.128 -45.982 22.904 1.00 84.69 268 ILE A CA 1
ATOM 2105 C C . ILE A 1 268 ? -11.565 -45.757 23.391 1.00 84.69 268 ILE A C 1
ATOM 2107 O O . ILE A 1 268 ? -12.093 -46.564 24.152 1.00 84.69 268 ILE A O 1
ATOM 2111 N N . GLN A 1 269 ? -12.220 -44.695 22.918 1.00 84.94 269 GLN A N 1
ATOM 2112 C CA . GLN A 1 269 ? -13.605 -44.384 23.274 1.00 84.94 269 GLN A CA 1
ATOM 2113 C C . GLN A 1 269 ? -14.583 -45.454 22.781 1.00 84.94 269 GLN A C 1
ATOM 2115 O O . GLN A 1 269 ? -15.434 -45.885 23.554 1.00 84.94 269 GLN A O 1
ATOM 2120 N N . GLN A 1 270 ? -14.423 -45.936 21.545 1.00 84.44 270 GLN A N 1
ATOM 2121 C CA . GLN A 1 270 ? -15.230 -47.028 20.999 1.00 84.44 270 GLN A CA 1
ATOM 2122 C C . GLN A 1 270 ? -15.086 -48.304 21.837 1.00 84.44 270 GLN A C 1
ATOM 2124 O O . GLN A 1 270 ? -16.085 -48.900 22.232 1.00 84.44 270 GLN A O 1
ATOM 2129 N N . LYS A 1 271 ? -13.855 -48.666 22.216 1.00 84.69 271 LYS A N 1
ATOM 2130 C CA . LYS A 1 271 ? -13.605 -49.827 23.077 1.00 84.69 271 LYS A CA 1
ATOM 2131 C C . LYS A 1 271 ? -14.265 -49.692 24.457 1.00 84.69 271 LYS A C 1
ATOM 2133 O O . LYS A 1 271 ? -14.764 -50.675 24.991 1.00 84.69 271 LYS A O 1
ATOM 2138 N N . HIS A 1 272 ? -14.312 -48.488 25.033 1.00 84.62 272 HIS A N 1
ATOM 2139 C CA . HIS A 1 272 ? -15.029 -48.244 26.292 1.00 84.62 272 HIS A CA 1
ATOM 2140 C C . HIS A 1 272 ? -16.558 -48.323 26.155 1.00 84.62 272 HIS A C 1
ATOM 2142 O O . HIS A 1 272 ? -17.242 -48.600 27.138 1.00 84.62 272 HIS A O 1
ATOM 2148 N N . VAL A 1 273 ? -17.117 -48.044 24.976 1.00 86.56 273 VAL A N 1
ATOM 2149 C CA . VAL A 1 273 ? -18.551 -48.243 24.712 1.00 86.56 273 VAL A CA 1
ATOM 2150 C C . VAL A 1 273 ? -18.855 -49.736 24.604 1.00 86.56 273 VAL A C 1
ATOM 2152 O O . VAL A 1 273 ? -19.712 -50.217 25.333 1.00 86.56 273 VAL A O 1
ATOM 2155 N N . GLU A 1 274 ? -18.068 -50.484 23.826 1.00 86.00 274 GLU A N 1
ATOM 2156 C CA . GLU A 1 274 ? -18.235 -51.937 23.659 1.00 86.00 274 GLU A CA 1
ATOM 2157 C C . GLU A 1 274 ? -18.112 -52.714 24.982 1.00 86.00 274 GLU A C 1
ATOM 2159 O O . GLU A 1 274 ? -18.830 -53.688 25.199 1.00 86.00 274 GLU A O 1
ATOM 2164 N N . ILE A 1 275 ? -17.211 -52.298 25.881 1.00 84.38 275 ILE A N 1
ATOM 2165 C CA . ILE A 1 275 ? -17.074 -52.915 27.211 1.00 84.38 275 ILE A CA 1
ATOM 2166 C C . ILE A 1 275 ? -18.324 -52.653 28.060 1.00 84.38 275 ILE A C 1
ATOM 2168 O O . ILE A 1 275 ? -18.870 -53.597 28.622 1.00 84.38 275 ILE A O 1
ATOM 2172 N N . ARG A 1 276 ? -18.822 -51.410 28.091 1.00 83.50 276 ARG A N 1
ATOM 2173 C CA . ARG A 1 276 ? -20.032 -51.061 28.854 1.00 83.50 276 ARG A CA 1
ATOM 2174 C C . ARG A 1 276 ? -21.279 -51.762 28.328 1.00 83.50 276 ARG A C 1
ATOM 2176 O O . ARG A 1 276 ? -22.101 -52.196 29.122 1.00 83.50 276 ARG A O 1
ATOM 2183 N N . GLU A 1 277 ? -21.410 -51.905 27.012 1.00 83.38 277 GLU A N 1
ATOM 2184 C CA . GLU A 1 277 ? -22.523 -52.643 26.407 1.00 83.38 277 GLU A CA 1
ATOM 2185 C C . GLU A 1 277 ? -22.466 -54.135 26.758 1.00 83.38 277 GLU A C 1
ATOM 2187 O O . GLU A 1 277 ? -23.499 -54.726 27.063 1.00 83.38 277 GLU A O 1
ATOM 2192 N N . ARG A 1 278 ? -21.273 -54.748 26.792 1.00 76.81 278 ARG A N 1
ATOM 2193 C CA . ARG A 1 278 ? -21.114 -56.142 27.246 1.00 76.81 278 ARG A CA 1
ATOM 2194 C C . ARG A 1 278 ? -21.430 -56.320 28.724 1.00 76.81 278 ARG A C 1
ATOM 2196 O O . ARG A 1 278 ? -22.069 -57.303 29.074 1.00 76.81 278 ARG A O 1
ATOM 2203 N N . GLU A 1 279 ? -20.998 -55.391 29.570 1.00 76.38 279 GLU A N 1
ATOM 2204 C CA . GLU A 1 279 ? -21.296 -55.412 31.006 1.00 76.38 279 GLU A CA 1
ATOM 2205 C C . GLU A 1 279 ? -22.805 -55.266 31.259 1.00 76.38 279 GLU A C 1
ATOM 2207 O O . GLU A 1 279 ? -23.372 -56.049 32.012 1.00 76.38 279 GLU A O 1
ATOM 2212 N N . GLN A 1 280 ? -23.484 -54.365 30.540 1.00 71.12 280 GLN A N 1
ATOM 2213 C CA . GLN A 1 280 ? -24.942 -54.204 30.623 1.00 71.12 280 GLN A CA 1
ATOM 2214 C C . GLN A 1 280 ? -25.718 -55.397 30.051 1.00 71.12 280 GLN A C 1
ATOM 2216 O O . GLN A 1 280 ? -26.793 -55.719 30.544 1.00 71.12 280 GLN A O 1
ATOM 2221 N N . SER A 1 281 ? -25.185 -56.065 29.025 1.00 69.19 281 SER A N 1
ATOM 2222 C CA . SER A 1 281 ? -25.807 -57.265 28.449 1.00 69.19 281 SER A CA 1
ATOM 2223 C C . SER A 1 281 ? -25.688 -58.480 29.374 1.00 69.19 281 SER A C 1
ATOM 2225 O O . SER A 1 281 ? -26.564 -59.335 29.359 1.00 69.19 281 SER A O 1
ATOM 2227 N N . ALA A 1 282 ? -24.622 -58.549 30.179 1.00 66.06 282 ALA A N 1
ATOM 2228 C CA . ALA A 1 282 ? -24.371 -59.636 31.124 1.00 66.06 282 ALA A CA 1
ATOM 2229 C C . ALA A 1 282 ? -25.119 -59.482 32.464 1.00 66.06 282 ALA A C 1
ATOM 2231 O O . ALA A 1 282 ? -25.226 -60.452 33.203 1.00 66.06 282 ALA A O 1
ATOM 2232 N N . GLU A 1 283 ? -25.629 -58.290 32.791 1.00 58.09 283 GLU A N 1
ATOM 2233 C CA . GLU A 1 283 ? -26.467 -58.052 33.982 1.00 58.09 283 GLU A CA 1
ATOM 2234 C C . GLU A 1 283 ? -27.969 -58.309 33.742 1.00 58.09 283 GLU A C 1
ATOM 2236 O O . GLU A 1 283 ? -28.754 -58.296 34.691 1.00 58.09 283 GLU A O 1
ATOM 2241 N N . VAL A 1 284 ? -28.383 -58.521 32.487 1.00 57.84 284 VAL A N 1
ATOM 2242 C CA . VAL A 1 284 ? -29.791 -58.721 32.083 1.00 57.84 284 VAL A CA 1
ATOM 2243 C C . VAL A 1 284 ? -30.107 -60.198 31.765 1.00 57.84 284 VAL A C 1
ATOM 2245 O O . VAL A 1 284 ? -31.268 -60.536 31.529 1.00 57.84 284 VAL A O 1
ATOM 2248 N N . GLU A 1 285 ? -29.105 -61.082 31.807 1.00 47.06 285 GLU A N 1
ATOM 2249 C CA . GLU A 1 285 ? -29.231 -62.547 31.667 1.00 47.06 285 GLU A CA 1
ATOM 2250 C C . GLU A 1 285 ? -29.146 -63.250 33.033 1.00 47.06 285 GLU A C 1
ATOM 2252 O O . GLU A 1 285 ? -29.962 -64.172 33.268 1.00 47.06 285 GLU A O 1
#

Sequence (285 aa):
MADVDEDLATATEQKEYAVFHELLHMIPGLEAWLMGSLEEQVVNIADLIQNGVNGARADNTKGMKAAVIDWITPKGQSLNPHILCNVKAGCGFIHKRTGALLCPAGLDWANTEQLMNGQIQVAGDQWPVFLYANYTYDPEDPWNGPLRNGLLVSAFKHIFTLPSSVNQEPKATRSGNVHIHGMHAVTKASLAYVATQAQFLLTSTQVFSHTDHVTDSEHFYNSILDLLDNRDERDEVDQLLTWWNRQIFPLYTDIERLSSKNSALARIQQKHVEIREREQSAEVE

Radius of gyration: 25.69 Å; Cα contacts (8 Å, |Δi|>4): 267; chains: 1; bounding box: 57×85×56 Å

Organism: NCBI:txid1036808

Foldseek 3Di:
DDPPPPVPDDPVRVVVVVVVVVVCVVDDCPVVDVVPDDPVVVVVVVVVVVVVVVVLLVVLLQQCQQVLLVVLAPPPGAFVVHDDSRALQCFDCCGLSLPLQQPQQPDDPVPVVCRNVVVDADALLRDGLQQADPSHADPVCRLHGGNNHLSLLLSLCVSFAHNVVSPDDDPDPDGTNCVVVVPQFDDLLSSLVSSLSSLVSRHNDDDDDCPPSRSNSVSNSVSSSCCLPDPVCPVSNVVVRVVSCCSNPVVSPPPPPDPCCPPPVVVVVVVVVVVVVVVVVVVVD

Solvent-accessible surface area (backbone atoms only — not comparable to full-atom values): 16469 Å² total; per-residue (Å²): 135,75,87,69,61,81,89,71,62,51,76,64,55,52,51,52,49,53,54,50,52,52,49,43,70,73,36,84,63,46,59,64,47,56,77,72,46,54,73,71,54,48,51,52,51,52,51,52,51,50,50,50,54,51,50,54,51,50,50,47,51,60,67,41,45,40,53,52,53,59,71,73,35,56,91,96,57,76,58,78,76,75,61,55,46,88,48,40,78,58,27,12,49,78,23,65,69,37,20,53,38,57,29,35,48,94,54,64,65,92,75,40,67,47,49,51,73,61,77,48,80,62,55,30,73,54,51,31,20,52,40,13,28,90,58,45,71,40,91,92,44,70,78,52,33,63,78,56,12,67,66,51,54,42,45,41,29,43,65,37,40,36,70,70,54,64,84,46,81,86,86,65,98,62,84,29,52,29,67,75,68,67,55,84,66,74,47,68,68,58,51,28,49,38,49,40,51,51,52,49,66,35,28,42,68,91,69,95,49,95,82,38,71,79,66,24,50,63,51,29,30,48,45,48,42,54,56,64,68,34,76,91,44,42,71,62,42,51,52,50,45,54,53,48,28,50,75,76,36,60,86,77,44,87,68,83,69,76,67,61,84,75,34,72,65,46,51,54,53,49,51,55,50,57,50,51,53,52,54,57,56,65,74,75,111

InterPro domains:
  IPR046521 Protein of unknown function DUF6698 [PF20414] (52-249)

pLDDT: mean 82.13, std 14.8, range [39.16, 97.12]